Protein AF-A0A9X0CSI7-F1 (afdb_monomer_lite)

Structure (mmCIF, N/CA/C/O backbone):
data_AF-A0A9X0CSI7-F1
#
_entry.id   AF-A0A9X0CSI7-F1
#
loop_
_atom_site.group_PDB
_atom_site.id
_atom_site.type_symbol
_atom_site.label_atom_id
_atom_site.label_alt_id
_atom_site.label_comp_id
_atom_site.label_asym_id
_atom_site.label_entity_id
_atom_site.label_seq_id
_atom_site.pdbx_PDB_ins_code
_atom_site.Cartn_x
_atom_site.Cartn_y
_atom_site.Cartn_z
_atom_site.occupancy
_atom_site.B_iso_or_equiv
_atom_site.auth_seq_id
_atom_site.auth_comp_id
_atom_site.auth_asym_id
_atom_site.auth_atom_id
_atom_site.pdbx_PDB_model_num
ATOM 1 N N . MET A 1 1 ? -12.377 -7.768 20.417 1.00 73.25 1 MET A N 1
ATOM 2 C CA . MET A 1 1 ? -11.655 -8.415 19.306 1.00 73.25 1 MET A CA 1
ATOM 3 C C . MET A 1 1 ? -12.539 -9.419 18.596 1.00 73.25 1 MET A C 1
ATOM 5 O O . MET A 1 1 ? -12.622 -9.314 17.388 1.00 73.25 1 MET A O 1
ATOM 9 N N . GLU A 1 2 ? -13.296 -10.249 19.318 1.00 82.75 2 GLU A N 1
ATOM 10 C CA . GLU A 1 2 ? -14.274 -11.209 18.763 1.00 82.75 2 GLU A CA 1
ATOM 11 C C . GLU A 1 2 ? -15.119 -10.663 17.594 1.00 82.75 2 GLU A C 1
ATOM 13 O O . GLU A 1 2 ? -15.052 -11.203 16.499 1.00 82.75 2 GLU A O 1
ATOM 18 N N . TYR A 1 3 ? -15.785 -9.508 17.749 1.00 86.31 3 TYR A N 1
ATOM 19 C CA . TYR A 1 3 ? -16.535 -8.899 16.637 1.00 86.31 3 TYR A CA 1
ATOM 20 C C . TYR A 1 3 ? -15.682 -8.669 15.376 1.00 86.31 3 TYR A C 1
ATOM 22 O O . TYR A 1 3 ? -16.155 -8.872 14.264 1.00 86.31 3 TYR A O 1
ATOM 30 N N . MET A 1 4 ? -14.428 -8.231 15.519 1.00 85.44 4 MET A N 1
ATOM 31 C CA . MET A 1 4 ? -13.536 -8.060 14.368 1.00 85.44 4 MET A CA 1
ATOM 32 C C . MET A 1 4 ? -13.188 -9.411 13.747 1.00 85.44 4 MET A C 1
ATOM 34 O O . MET A 1 4 ? -13.291 -9.550 12.538 1.00 85.44 4 MET A O 1
ATOM 38 N N . GLU A 1 5 ? -12.812 -10.396 14.559 1.00 82.75 5 GLU A N 1
ATOM 39 C CA . GLU A 1 5 ? -12.438 -11.740 14.097 1.00 82.75 5 GLU A CA 1
ATOM 40 C C . GLU A 1 5 ? -13.581 -12.420 13.331 1.00 82.75 5 GLU A C 1
ATOM 42 O O . GLU A 1 5 ? -13.352 -13.028 12.289 1.00 82.75 5 GLU A O 1
ATOM 47 N N . GLU A 1 6 ? -14.819 -12.246 13.794 1.00 87.56 6 GLU A N 1
ATOM 48 C CA . GLU A 1 6 ? -16.014 -12.812 13.163 1.00 87.56 6 GLU A CA 1
ATOM 49 C C . GLU A 1 6 ? -16.415 -12.105 11.863 1.00 87.56 6 GLU A C 1
ATOM 51 O O . GLU A 1 6 ? -16.998 -12.727 10.975 1.00 87.56 6 GLU A O 1
ATOM 56 N N . ASN A 1 7 ? -16.137 -10.802 11.741 1.00 90.56 7 ASN A N 1
ATOM 57 C CA . ASN A 1 7 ? -16.713 -9.982 10.673 1.00 90.56 7 ASN A CA 1
ATOM 58 C C . ASN A 1 7 ? -15.697 -9.509 9.629 1.00 90.56 7 ASN A C 1
ATOM 60 O O . ASN A 1 7 ? -16.109 -9.208 8.510 1.00 90.56 7 ASN A O 1
ATOM 64 N N . ILE A 1 8 ? -14.395 -9.445 9.932 1.00 88.75 8 ILE A N 1
ATOM 65 C CA . ILE A 1 8 ? -13.402 -8.811 9.046 1.00 88.75 8 ILE A CA 1
ATOM 66 C C . ILE A 1 8 ? -13.306 -9.502 7.678 1.00 88.75 8 ILE A C 1
ATOM 68 O O . ILE A 1 8 ? -13.164 -8.828 6.668 1.00 88.75 8 ILE A O 1
ATOM 72 N N . ALA A 1 9 ? -13.504 -10.821 7.603 1.00 85.31 9 ALA A N 1
ATOM 73 C CA . ALA A 1 9 ? -13.482 -11.549 6.331 1.00 85.31 9 ALA A CA 1
ATOM 74 C C . ALA A 1 9 ? -14.636 -11.165 5.379 1.00 85.31 9 ALA A C 1
ATOM 76 O O . ALA A 1 9 ? -14.521 -11.338 4.171 1.00 85.31 9 ALA A O 1
ATOM 77 N N . HIS A 1 10 ? -15.750 -10.649 5.907 1.00 86.38 10 HIS A N 1
ATOM 78 C CA . HIS A 1 10 ? -16.932 -10.256 5.125 1.00 86.38 10 HIS A CA 1
ATOM 79 C C . HIS A 1 10 ? -17.169 -8.740 5.111 1.00 86.38 10 HIS A C 1
ATOM 81 O O . HIS A 1 10 ? -17.903 -8.220 4.275 1.00 86.38 10 HIS A O 1
ATOM 87 N N . SER A 1 11 ? -16.555 -8.023 6.048 1.00 92.44 11 SER A N 1
ATOM 88 C CA . SER A 1 11 ? -16.528 -6.570 6.167 1.00 92.44 11 SER A CA 1
ATOM 89 C C . SER A 1 11 ? -15.071 -6.150 6.346 1.00 92.44 11 SER A C 1
ATOM 91 O O . SER A 1 11 ? -14.653 -5.851 7.464 1.00 92.44 11 SER A O 1
ATOM 93 N N . PRO A 1 12 ? -14.278 -6.128 5.259 1.00 90.50 12 PRO A N 1
ATOM 94 C CA . PRO A 1 12 ? -12.820 -6.045 5.329 1.00 90.50 12 PRO A CA 1
ATOM 95 C C . PRO A 1 12 ? -12.296 -4.664 5.724 1.00 90.50 12 PRO A C 1
ATOM 97 O O . PRO A 1 12 ? -11.092 -4.456 5.796 1.00 90.50 12 PRO A O 1
ATOM 100 N N . ALA A 1 13 ? -13.187 -3.720 6.023 1.00 94.69 13 ALA A N 1
ATOM 101 C CA . ALA A 1 13 ? -12.876 -2.480 6.710 1.00 94.69 13 ALA A CA 1
ATOM 102 C C . ALA A 1 13 ? -13.993 -2.163 7.713 1.00 94.69 13 ALA A C 1
ATOM 104 O O . ALA A 1 13 ? -15.160 -2.035 7.341 1.00 94.69 13 ALA A O 1
ATOM 105 N N . ILE A 1 14 ? -13.631 -2.002 8.985 1.00 94.94 14 ILE A N 1
ATOM 106 C CA . ILE A 1 14 ? -14.550 -1.709 10.086 1.00 94.94 14 ILE A CA 1
ATOM 107 C C . ILE A 1 14 ? -14.086 -0.426 10.773 1.00 94.94 14 ILE A C 1
ATOM 109 O O . ILE A 1 14 ? -13.002 -0.367 11.353 1.00 94.94 14 ILE A O 1
ATOM 113 N N . LEU A 1 15 ? -14.923 0.611 10.709 1.00 95.69 15 LEU A N 1
ATOM 114 C CA . LEU A 1 15 ? -14.688 1.893 11.368 1.00 95.69 15 LEU A CA 1
ATOM 115 C C . LEU A 1 15 ? -15.473 1.964 12.682 1.00 95.69 15 LEU A C 1
ATOM 117 O O . LEU A 1 15 ? -16.696 2.109 12.680 1.00 95.69 15 LEU A O 1
ATOM 121 N N . PHE A 1 16 ? -14.761 1.942 13.802 1.00 94.62 16 PHE A N 1
ATOM 122 C CA . PHE A 1 16 ? -15.313 2.226 15.121 1.00 94.62 16 PHE A CA 1
ATOM 123 C C . PHE A 1 16 ? -15.236 3.729 15.379 1.00 94.62 16 PHE A C 1
ATOM 125 O O . PHE A 1 16 ? -14.164 4.323 15.273 1.00 94.62 16 PHE A O 1
ATOM 132 N N . ARG A 1 17 ? -16.367 4.352 15.724 1.00 95.50 17 ARG A N 1
ATOM 133 C CA . ARG A 1 17 ? -16.438 5.786 16.035 1.00 95.50 17 ARG A CA 1
ATOM 134 C C . ARG A 1 17 ? -16.822 6.028 17.484 1.00 95.50 17 ARG A C 1
ATOM 136 O O . ARG A 1 17 ? -17.640 5.303 18.044 1.00 95.50 17 ARG A O 1
ATOM 143 N N . GLY A 1 18 ? -16.301 7.119 18.042 1.00 92.44 18 GLY A N 1
ATOM 144 C CA . GLY A 1 18 ? -16.658 7.572 19.387 1.00 92.44 18 GLY A CA 1
ATOM 145 C C . GLY A 1 18 ? -16.023 6.747 20.504 1.00 92.44 18 GLY A C 1
ATOM 146 O O . GLY A 1 18 ? -16.548 6.735 21.617 1.00 92.44 18 GLY A O 1
ATOM 147 N N . LEU A 1 19 ? -14.905 6.068 20.227 1.00 92.69 19 LEU A N 1
ATOM 148 C CA . LEU A 1 19 ? -14.136 5.419 21.281 1.00 92.69 19 LEU A CA 1
ATOM 149 C C . LEU A 1 19 ? -13.531 6.488 22.202 1.00 92.69 19 LEU A C 1
ATOM 151 O O . LEU A 1 19 ? -13.119 7.553 21.732 1.00 92.69 19 LEU A O 1
ATOM 155 N N . PRO A 1 20 ? -13.399 6.215 23.509 1.00 93.00 20 PRO A N 1
ATOM 156 C CA . PRO A 1 20 ? -12.744 7.124 24.446 1.00 93.00 20 PRO A CA 1
ATOM 157 C C . PRO A 1 20 ? -11.207 7.129 24.304 1.00 93.00 20 PRO A C 1
ATOM 159 O O . PRO A 1 20 ? -10.518 7.460 25.261 1.00 93.00 20 PRO A O 1
ATOM 162 N N . ALA A 1 21 ? -10.662 6.775 23.135 1.00 90.94 21 ALA A N 1
ATOM 163 C CA . ALA A 1 21 ? -9.229 6.721 22.865 1.00 90.94 21 ALA A CA 1
ATOM 164 C C . ALA A 1 21 ? -8.756 8.025 22.215 1.00 90.94 21 ALA A C 1
ATOM 166 O O . ALA A 1 21 ? -9.031 8.276 21.046 1.00 90.94 21 ALA A O 1
ATOM 167 N N . LYS A 1 22 ? -8.068 8.879 22.974 1.00 90.00 22 LYS A N 1
ATOM 168 C CA . LYS A 1 22 ? -7.681 10.231 22.525 1.00 90.00 22 LYS A CA 1
ATOM 169 C C . LYS A 1 22 ? -6.178 10.431 22.428 1.00 90.00 22 LYS A C 1
ATOM 171 O O . LYS A 1 22 ? -5.723 11.436 21.881 1.00 90.00 22 LYS A O 1
ATOM 176 N N . THR A 1 23 ? -5.414 9.507 22.990 1.00 91.38 23 THR A N 1
ATOM 177 C CA . THR A 1 23 ? -3.965 9.593 23.110 1.00 91.38 23 THR A CA 1
ATOM 178 C C . THR A 1 23 ? -3.285 8.416 22.425 1.00 91.38 23 THR A C 1
ATOM 180 O O . THR A 1 23 ? -3.900 7.408 22.074 1.00 91.38 23 THR A O 1
ATOM 183 N N . ALA A 1 24 ? -1.974 8.550 22.239 1.00 89.00 24 ALA A N 1
ATOM 184 C CA . ALA A 1 24 ? -1.164 7.461 21.723 1.00 89.00 24 ALA A CA 1
ATOM 185 C C . ALA A 1 24 ? -1.112 6.268 22.691 1.00 89.00 24 ALA A C 1
ATOM 187 O O . ALA A 1 24 ? -1.090 5.128 22.245 1.00 89.00 24 ALA A O 1
ATOM 188 N N . GLU A 1 25 ? -1.159 6.536 23.997 1.00 91.06 25 GLU A N 1
ATOM 189 C CA . GLU A 1 25 ? -1.233 5.512 25.038 1.00 91.06 25 GLU A CA 1
ATOM 190 C C . GLU A 1 25 ? -2.546 4.724 24.958 1.00 91.06 25 GLU A C 1
ATOM 192 O O . GLU A 1 25 ? -2.514 3.496 24.979 1.00 91.06 25 GLU A O 1
ATOM 197 N N . ASP A 1 26 ? -3.681 5.401 24.742 1.00 92.69 26 ASP A N 1
ATOM 198 C CA . ASP A 1 26 ? -4.973 4.728 24.553 1.00 92.69 26 ASP A CA 1
ATOM 199 C C . ASP A 1 26 ? -4.946 3.786 23.342 1.00 92.69 26 ASP A C 1
ATOM 201 O O . ASP A 1 26 ? -5.421 2.651 23.410 1.00 92.69 26 ASP A O 1
ATOM 205 N N . PHE A 1 27 ? -4.359 4.235 22.226 1.00 90.75 27 PHE A N 1
ATOM 206 C CA . PHE A 1 27 ? -4.217 3.396 21.037 1.00 90.75 27 PHE A CA 1
ATOM 207 C C . PHE A 1 27 ? -3.278 2.210 21.284 1.00 90.75 27 PHE A C 1
ATOM 209 O O . PHE A 1 27 ? -3.591 1.092 20.881 1.00 90.75 27 PHE A O 1
ATOM 216 N N . THR A 1 28 ? -2.171 2.416 21.999 1.00 88.44 28 THR A N 1
ATOM 217 C CA . THR A 1 28 ? -1.279 1.331 22.424 1.00 88.44 28 THR A CA 1
ATOM 218 C C . THR A 1 28 ? -2.012 0.316 23.305 1.00 88.44 28 THR A C 1
ATOM 220 O O . THR A 1 28 ? -1.826 -0.882 23.117 1.00 88.44 28 THR A O 1
ATOM 223 N N . ILE A 1 29 ? -2.887 0.747 24.222 1.00 89.50 29 ILE A N 1
ATOM 224 C CA . ILE A 1 29 ? -3.709 -0.159 25.043 1.00 89.50 29 ILE A CA 1
ATOM 225 C C . ILE A 1 29 ? -4.643 -0.998 24.165 1.00 89.50 29 ILE A C 1
ATOM 227 O O . ILE A 1 29 ? -4.712 -2.214 24.342 1.00 89.50 29 ILE A O 1
ATOM 231 N N . ILE A 1 30 ? -5.316 -0.380 23.189 1.00 88.25 30 ILE A N 1
ATOM 232 C CA . ILE A 1 30 ? -6.160 -1.094 22.217 1.00 88.25 30 ILE A CA 1
ATOM 233 C C . ILE A 1 30 ? -5.323 -2.109 21.425 1.00 88.25 30 ILE A C 1
ATOM 235 O O . ILE A 1 30 ? -5.721 -3.265 21.292 1.00 88.25 30 ILE A O 1
ATOM 239 N N . ALA A 1 31 ? -4.140 -1.707 20.953 1.00 84.75 31 ALA A N 1
ATOM 240 C CA . ALA A 1 31 ? -3.223 -2.587 20.238 1.00 84.75 31 ALA A CA 1
ATOM 241 C C . ALA A 1 31 ? -2.765 -3.771 21.110 1.00 84.75 31 ALA A C 1
ATOM 243 O O . ALA A 1 31 ? -2.788 -4.905 20.641 1.00 8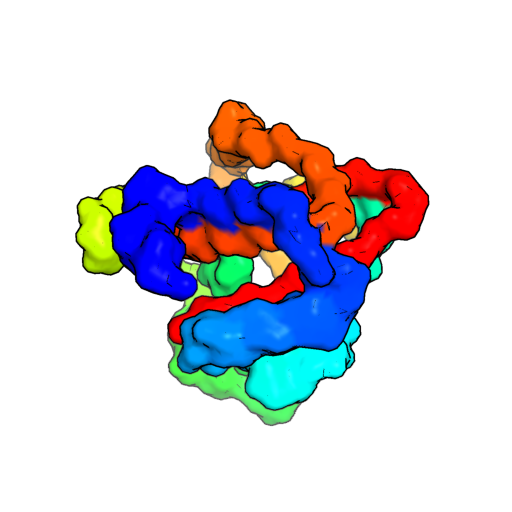4.75 31 ALA A O 1
ATOM 244 N N . LYS A 1 32 ? -2.439 -3.561 22.395 1.00 83.31 32 LYS A N 1
ATOM 245 C CA . LYS A 1 32 ? -2.119 -4.653 23.342 1.00 83.31 32 LYS A CA 1
ATOM 246 C C . LYS A 1 32 ? -3.311 -5.581 23.560 1.00 83.31 32 LYS A C 1
ATOM 248 O O . LYS A 1 32 ? -3.148 -6.798 23.572 1.00 83.31 32 LYS A O 1
ATOM 253 N N . ALA A 1 33 ? -4.510 -5.018 23.701 1.00 83.25 33 ALA A N 1
ATOM 254 C CA . ALA A 1 33 ? -5.742 -5.782 23.884 1.00 83.25 33 ALA A CA 1
ATOM 255 C C . ALA A 1 33 ? -6.112 -6.625 22.653 1.00 83.25 33 ALA A C 1
ATOM 257 O O . ALA A 1 33 ? -6.826 -7.615 22.798 1.00 83.25 33 ALA A O 1
ATOM 258 N N . SER A 1 34 ? -5.592 -6.280 21.468 1.00 74.75 34 SER A N 1
ATOM 259 C CA . SER A 1 34 ? -5.718 -7.107 20.264 1.00 74.75 34 SER A CA 1
ATOM 260 C C . SER A 1 34 ? -5.011 -8.461 20.367 1.00 74.75 34 SER A C 1
ATOM 262 O O . SER A 1 34 ? -5.224 -9.320 19.518 1.00 74.75 34 SER A O 1
ATOM 264 N N . GLN A 1 35 ? -4.150 -8.637 21.382 1.00 65.69 35 GLN A N 1
ATOM 265 C CA . GLN A 1 35 ? -3.283 -9.801 21.618 1.00 65.69 35 GLN A CA 1
ATOM 266 C C . GLN A 1 35 ? -2.382 -10.183 20.440 1.00 65.69 35 GLN A C 1
ATOM 268 O O . GLN A 1 35 ? -1.644 -11.165 20.513 1.00 65.69 35 GLN A O 1
ATOM 273 N N . THR A 1 36 ? -2.385 -9.388 19.377 1.00 62.69 36 THR A N 1
ATOM 274 C CA . THR A 1 36 ? -1.592 -9.654 18.197 1.00 62.69 36 THR A CA 1
ATOM 275 C C . THR A 1 36 ? -0.328 -8.831 18.265 1.00 62.69 36 THR A C 1
ATOM 277 O O . THR A 1 36 ? -0.347 -7.630 18.550 1.00 62.69 36 THR A O 1
ATOM 280 N N . LYS A 1 37 ? 0.805 -9.488 18.022 1.00 63.78 37 LYS A N 1
ATOM 281 C CA . LYS A 1 37 ? 2.084 -8.799 18.000 1.00 63.78 37 LYS A CA 1
ATOM 282 C C . LYS A 1 37 ? 2.130 -7.917 16.765 1.00 63.78 37 LYS A C 1
ATOM 284 O O . LYS A 1 37 ? 2.396 -8.366 15.658 1.00 63.78 37 LYS A O 1
ATOM 289 N N . CYS A 1 38 ? 1.903 -6.642 16.998 1.00 67.75 38 CYS A N 1
ATOM 290 C CA . CYS A 1 38 ? 2.107 -5.619 16.008 1.00 67.75 38 CYS A CA 1
ATOM 291 C C . CYS A 1 38 ? 3.599 -5.535 15.648 1.00 67.75 38 CYS A C 1
ATOM 293 O O . CYS A 1 38 ? 4.434 -5.224 16.505 1.00 67.75 38 CYS A O 1
ATOM 295 N N . SER A 1 39 ? 3.961 -5.803 14.395 1.00 63.62 39 SER A N 1
ATOM 296 C CA . SER A 1 39 ? 5.338 -5.624 13.928 1.00 63.62 39 SER A CA 1
ATOM 297 C C . SER A 1 39 ? 5.360 -4.839 12.631 1.00 63.62 39 SER A C 1
ATOM 299 O O . SER A 1 39 ? 5.117 -5.377 11.555 1.00 63.62 39 SER A O 1
ATOM 301 N N . TYR A 1 40 ? 5.698 -3.557 12.733 1.00 59.88 40 TYR A N 1
ATOM 302 C CA . TYR A 1 40 ? 6.035 -2.758 11.566 1.00 59.88 40 TYR A CA 1
ATOM 303 C C . TYR A 1 40 ? 7.490 -3.064 11.174 1.00 59.88 40 TYR A C 1
ATOM 305 O O . TYR A 1 40 ? 8.424 -2.587 11.822 1.00 59.88 40 TYR A O 1
ATOM 313 N N . PHE A 1 41 ? 7.703 -3.910 10.162 1.00 55.31 41 PHE A N 1
ATOM 314 C CA . PHE A 1 41 ? 9.042 -4.264 9.673 1.00 55.31 41 PHE A CA 1
ATOM 315 C C . PHE A 1 41 ? 9.212 -3.867 8.202 1.00 55.31 41 PHE A C 1
ATOM 317 O O . PHE A 1 41 ? 8.465 -4.328 7.348 1.00 55.31 41 PHE A O 1
ATOM 324 N N . GLY A 1 42 ? 10.212 -3.034 7.892 1.00 55.22 42 GLY A N 1
ATOM 325 C CA . GLY A 1 42 ? 10.450 -2.528 6.531 1.00 55.22 42 GLY A CA 1
ATOM 326 C C . GLY A 1 42 ? 9.562 -1.332 6.153 1.00 55.22 42 GLY A C 1
ATOM 327 O O . GLY A 1 42 ? 8.980 -0.695 7.022 1.00 55.22 42 GLY A O 1
ATOM 328 N N . GLY A 1 43 ? 9.482 -1.015 4.858 1.00 57.78 43 GLY A N 1
ATOM 329 C CA . GLY A 1 43 ? 8.709 0.110 4.313 1.00 57.78 43 GLY A CA 1
ATOM 330 C C . GLY A 1 43 ? 9.588 1.297 3.907 1.00 57.78 43 GLY A C 1
ATOM 331 O O . GLY A 1 43 ? 10.700 1.457 4.402 1.00 57.78 43 GLY A O 1
ATOM 332 N N . THR A 1 44 ? 9.108 2.109 2.964 1.00 60.38 44 THR A N 1
ATOM 333 C CA . THR A 1 44 ? 9.868 3.232 2.377 1.00 60.38 44 THR A CA 1
ATOM 334 C C . THR A 1 44 ? 9.540 4.594 2.996 1.00 60.38 44 THR A C 1
ATOM 336 O O . THR A 1 44 ? 10.335 5.518 2.871 1.00 60.38 44 THR A O 1
ATOM 339 N N . GLY A 1 45 ? 8.393 4.726 3.670 1.00 64.88 45 GLY A N 1
ATOM 340 C CA . GLY A 1 45 ? 7.967 5.978 4.312 1.00 64.88 45 GLY A CA 1
ATOM 341 C C . GLY A 1 45 ? 8.566 6.178 5.708 1.00 64.88 45 GLY A C 1
ATOM 342 O O . GLY A 1 45 ? 8.630 5.230 6.500 1.00 64.88 45 GLY A O 1
ATOM 343 N N . TYR A 1 46 ? 8.949 7.417 6.027 1.00 69.56 46 TYR A N 1
ATOM 344 C CA . TYR A 1 46 ? 9.408 7.800 7.364 1.00 69.56 46 TYR A CA 1
ATOM 345 C C . TYR A 1 46 ? 8.265 7.719 8.375 1.00 69.56 46 TYR A C 1
ATOM 347 O O . TYR A 1 46 ? 7.143 8.146 8.099 1.00 69.56 46 TYR A O 1
ATOM 355 N N . ARG A 1 47 ? 8.556 7.135 9.540 1.00 75.75 47 ARG A N 1
ATOM 356 C CA . ARG A 1 47 ? 7.597 6.950 10.632 1.00 75.75 47 ARG A CA 1
ATOM 357 C C . ARG A 1 47 ? 8.285 7.128 11.974 1.00 75.75 47 ARG A C 1
ATOM 359 O O . ARG A 1 47 ? 9.431 6.712 12.161 1.00 75.75 47 ARG A O 1
ATOM 366 N N . THR A 1 48 ? 7.544 7.662 12.932 1.00 83.88 48 THR A N 1
ATOM 367 C CA . THR A 1 48 ? 7.970 7.802 14.322 1.00 83.88 48 THR A CA 1
ATOM 368 C C . THR A 1 48 ? 7.411 6.649 15.149 1.00 83.88 48 THR A C 1
ATOM 370 O O . THR A 1 48 ? 6.196 6.509 15.290 1.00 83.88 48 THR A O 1
ATOM 373 N N . LEU A 1 49 ? 8.293 5.823 15.718 1.00 83.38 49 LEU A N 1
ATOM 374 C CA . LEU A 1 49 ? 7.898 4.739 16.617 1.00 83.38 49 LEU A CA 1
ATOM 375 C C . LEU A 1 49 ? 7.426 5.315 17.958 1.00 83.38 49 LEU A C 1
ATOM 377 O O . LEU A 1 49 ? 8.162 6.053 18.612 1.00 83.38 49 LEU A O 1
ATOM 381 N N . ILE A 1 50 ? 6.207 4.966 18.355 1.00 85.56 50 ILE A N 1
ATOM 382 C CA . ILE A 1 50 ? 5.567 5.429 19.590 1.00 85.56 50 ILE A CA 1
ATOM 383 C C . ILE A 1 50 ? 5.790 4.419 20.711 1.00 85.56 50 ILE A C 1
ATOM 385 O O . ILE A 1 50 ? 6.201 4.799 21.804 1.00 85.56 50 ILE A O 1
ATOM 389 N N . ASP A 1 51 ? 5.547 3.139 20.433 1.00 82.06 51 ASP A N 1
ATOM 390 C CA . ASP A 1 51 ? 5.720 2.056 21.397 1.00 82.06 51 ASP A CA 1
ATOM 391 C C . ASP A 1 51 ? 6.462 0.889 20.736 1.00 82.06 51 ASP A C 1
ATOM 393 O O . ASP A 1 51 ? 6.069 0.378 19.686 1.00 82.06 51 ASP A O 1
ATOM 397 N N . LYS A 1 52 ? 7.589 0.499 21.341 1.00 79.81 52 LYS A N 1
ATOM 398 C CA . LYS A 1 52 ? 8.466 -0.567 20.836 1.00 79.81 52 LYS A CA 1
ATOM 399 C C . LYS A 1 52 ? 7.906 -1.963 21.083 1.00 79.81 52 LYS A C 1
ATOM 401 O O . LYS A 1 52 ? 8.195 -2.862 20.301 1.00 79.81 52 LYS A O 1
ATOM 406 N N . GLU A 1 53 ? 7.180 -2.151 22.178 1.00 77.38 53 GLU A N 1
ATOM 407 C CA . GLU A 1 53 ? 6.636 -3.450 22.574 1.00 77.38 53 GLU A CA 1
ATOM 408 C C . GLU A 1 53 ? 5.503 -3.855 21.629 1.00 77.38 53 GLU A C 1
ATOM 410 O O . GLU A 1 53 ? 5.425 -5.004 21.197 1.00 77.38 53 GLU A O 1
ATOM 415 N N . THR A 1 54 ? 4.680 -2.880 21.247 1.00 74.62 54 THR A N 1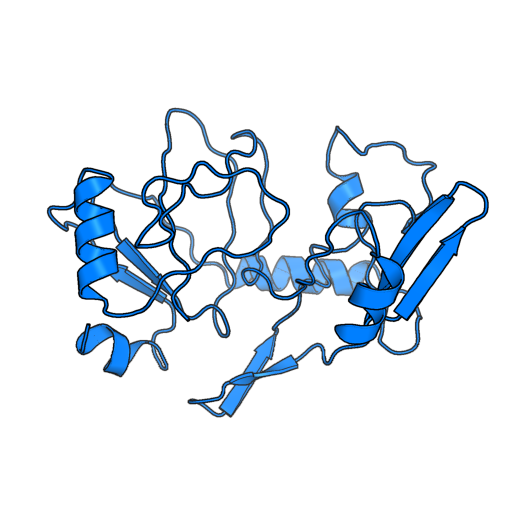
ATOM 416 C CA . THR A 1 54 ? 3.526 -3.054 20.367 1.00 74.62 54 THR A CA 1
ATOM 417 C C . THR A 1 54 ? 3.770 -2.578 18.949 1.00 74.62 54 THR A C 1
ATOM 419 O O . THR A 1 54 ? 2.804 -2.421 18.222 1.00 74.62 54 THR A O 1
ATOM 422 N N . GLY A 1 55 ? 4.985 -2.213 18.544 1.00 79.50 55 GLY A N 1
ATOM 423 C CA . GLY A 1 55 ? 5.262 -1.758 17.174 1.00 79.50 55 GLY A CA 1
ATOM 424 C C . GLY A 1 55 ? 4.367 -0.618 16.652 1.00 79.50 55 GLY A C 1
ATOM 425 O O . GLY A 1 55 ? 4.240 -0.463 15.437 1.00 79.50 55 GLY A O 1
ATOM 426 N N . VAL A 1 56 ? 3.725 0.153 17.538 1.00 85.12 56 VAL A N 1
ATOM 427 C CA . VAL A 1 56 ? 2.821 1.246 17.164 1.00 85.12 56 VAL A CA 1
ATOM 428 C C . VAL A 1 56 ? 3.672 2.413 16.698 1.00 85.12 56 VAL A C 1
ATOM 430 O O . VAL A 1 56 ? 4.572 2.862 17.412 1.00 85.12 56 VAL A O 1
ATOM 433 N N . ALA A 1 57 ? 3.366 2.933 15.517 1.00 85.81 57 ALA A N 1
ATOM 434 C CA . ALA A 1 57 ? 4.080 4.048 14.913 1.00 85.81 57 ALA A CA 1
ATOM 435 C C . ALA A 1 57 ? 3.105 5.079 14.335 1.00 85.81 57 ALA A C 1
ATOM 437 O O . ALA A 1 57 ? 1.905 4.823 14.210 1.00 85.81 57 ALA A O 1
ATOM 438 N N . THR A 1 58 ? 3.609 6.258 13.976 1.00 84.56 58 THR A N 1
ATOM 439 C CA . THR A 1 58 ? 2.848 7.174 13.121 1.00 84.56 58 THR A CA 1
ATOM 440 C C . THR A 1 58 ? 2.603 6.536 11.751 1.00 84.56 58 THR A C 1
ATOM 442 O O . THR A 1 58 ? 3.406 5.739 11.257 1.00 84.56 58 THR A O 1
ATOM 445 N N . ALA A 1 59 ? 1.477 6.880 11.119 1.00 78.75 59 ALA A N 1
ATOM 446 C CA . ALA A 1 59 ? 1.366 6.745 9.667 1.00 78.75 59 ALA A CA 1
ATOM 447 C C . ALA A 1 59 ? 2.448 7.610 8.987 1.00 78.75 59 ALA A C 1
ATOM 449 O O . ALA A 1 59 ? 3.024 8.470 9.647 1.00 78.75 59 ALA A O 1
ATOM 450 N N . THR A 1 60 ? 2.722 7.387 7.695 1.00 76.62 60 THR A N 1
ATOM 451 C CA . THR A 1 60 ? 3.813 8.093 6.993 1.00 76.62 60 THR A CA 1
ATOM 452 C C . THR A 1 60 ? 3.802 9.605 7.252 1.00 76.62 60 THR A C 1
ATOM 454 O O . THR A 1 60 ? 2.758 10.258 7.125 1.00 76.62 60 THR A O 1
ATOM 457 N N . ASP A 1 61 ? 4.975 10.138 7.600 1.00 72.44 61 ASP A N 1
ATOM 458 C CA . ASP A 1 61 ? 5.214 11.554 7.902 1.00 72.44 61 ASP A CA 1
ATOM 459 C C . ASP A 1 61 ? 5.470 12.379 6.614 1.00 72.44 61 ASP A C 1
ATOM 461 O O . ASP A 1 61 ? 6.038 13.470 6.660 1.00 72.44 61 ASP A O 1
ATOM 465 N N . ASP A 1 62 ? 5.060 11.859 5.448 1.00 79.31 62 ASP A N 1
ATOM 466 C CA . ASP A 1 62 ? 5.178 12.549 4.159 1.00 79.31 62 ASP A CA 1
ATOM 467 C C . ASP A 1 62 ? 4.429 13.894 4.166 1.00 79.31 62 ASP A C 1
ATOM 469 O O . ASP A 1 62 ? 3.326 13.960 4.735 1.00 79.31 62 ASP A O 1
ATOM 473 N N . PRO A 1 63 ? 4.953 14.924 3.467 1.00 82.12 63 PRO A N 1
ATOM 474 C CA . PRO A 1 63 ? 4.347 16.250 3.378 1.00 82.12 63 PRO A CA 1
ATOM 475 C C . PRO A 1 63 ? 2.833 16.215 3.123 1.00 82.12 63 PRO A C 1
ATOM 477 O O . PRO A 1 63 ? 2.364 15.373 2.350 1.00 82.12 63 PRO A O 1
ATOM 480 N N . PRO A 1 64 ? 2.041 17.081 3.777 1.00 84.38 64 PRO A N 1
ATOM 481 C CA . PRO A 1 64 ? 0.579 17.029 3.745 1.00 84.38 64 PRO A CA 1
ATOM 482 C C . PRO A 1 64 ? -0.024 17.237 2.348 1.00 84.38 64 PRO A C 1
ATOM 484 O O . PRO A 1 64 ? -1.115 16.740 2.071 1.00 84.38 64 PRO A O 1
ATOM 487 N N . GLU A 1 65 ? 0.688 17.922 1.455 1.00 82.62 65 GLU A N 1
ATOM 488 C CA . GLU A 1 65 ? 0.326 18.120 0.053 1.00 82.62 65 GLU A CA 1
ATOM 489 C C . GLU A 1 65 ? 0.470 16.849 -0.794 1.00 82.62 65 GLU A C 1
ATOM 491 O O . GLU A 1 65 ? -0.132 16.753 -1.864 1.00 82.62 65 GLU A O 1
ATOM 496 N N . TYR A 1 66 ? 1.247 15.864 -0.331 1.00 81.19 66 TYR A N 1
ATOM 497 C CA . TYR A 1 66 ? 1.461 14.640 -1.086 1.00 81.19 66 TYR A CA 1
ATOM 498 C C . TYR A 1 66 ? 0.257 13.721 -1.003 1.00 81.19 66 TYR A C 1
ATOM 500 O O . TYR A 1 66 ? -0.299 13.419 0.060 1.00 81.19 66 TYR A O 1
ATOM 508 N N . PHE A 1 67 ? -0.089 13.220 -2.171 1.00 84.38 67 PHE A N 1
ATOM 509 C CA . PHE A 1 67 ? -1.100 12.215 -2.358 1.00 84.38 67 PHE A CA 1
ATOM 510 C C . PHE A 1 67 ? -0.458 10.831 -2.379 1.00 84.38 67 PHE A C 1
ATOM 512 O O . PHE A 1 67 ? 0.607 10.642 -2.965 1.00 84.38 67 PHE A O 1
ATOM 519 N N . ILE A 1 68 ? -1.112 9.869 -1.737 1.00 84.81 68 ILE A N 1
ATOM 520 C CA . ILE A 1 68 ? -0.688 8.472 -1.715 1.00 84.81 68 ILE A CA 1
ATOM 521 C C . ILE A 1 68 ? -1.781 7.659 -2.395 1.00 84.81 68 ILE A C 1
ATOM 523 O O . ILE A 1 68 ? -2.904 7.606 -1.887 1.00 84.81 68 ILE A O 1
ATOM 527 N N . GLU A 1 69 ? -1.441 7.046 -3.529 1.00 87.06 69 GLU A N 1
ATOM 528 C CA . GLU A 1 69 ? -2.347 6.185 -4.301 1.00 87.06 69 GLU A CA 1
ATOM 529 C C . GLU A 1 69 ? -2.868 5.002 -3.472 1.00 87.06 69 GLU A C 1
ATOM 531 O O . GLU A 1 69 ? -2.183 4.564 -2.543 1.00 87.06 69 GLU A O 1
ATOM 536 N N . PRO A 1 70 ? -4.043 4.438 -3.811 1.00 88.44 70 PRO A N 1
ATOM 537 C CA . PRO A 1 70 ? -4.541 3.218 -3.196 1.00 88.44 70 PRO A CA 1
ATOM 538 C C . PRO A 1 70 ? -3.504 2.101 -3.293 1.00 88.44 70 PRO A C 1
ATOM 540 O O . PRO A 1 70 ? -3.008 1.803 -4.378 1.00 88.44 70 PRO A O 1
ATOM 543 N N . HIS A 1 71 ? -3.160 1.486 -2.169 1.00 87.38 71 HIS A N 1
ATOM 544 C CA . HIS A 1 71 ? -2.182 0.405 -2.106 1.00 87.38 71 HIS A CA 1
ATOM 545 C C . HIS A 1 71 ? -2.497 -0.554 -0.961 1.00 87.38 71 HIS A C 1
ATOM 547 O O . HIS A 1 71 ? -3.190 -0.192 -0.014 1.00 87.38 71 HIS A O 1
ATOM 553 N N . ASN A 1 72 ? -1.955 -1.769 -1.036 1.00 84.38 72 ASN A N 1
ATOM 554 C CA . ASN A 1 72 ? -1.891 -2.679 0.103 1.00 84.38 72 ASN A CA 1
ATOM 555 C C . ASN A 1 72 ? -0.547 -2.483 0.816 1.00 84.38 72 ASN A C 1
ATOM 557 O O . ASN A 1 72 ? 0.509 -2.416 0.172 1.00 84.38 72 ASN A O 1
ATOM 561 N N . GLU A 1 73 ? -0.581 -2.393 2.143 1.00 79.50 73 GLU A N 1
ATOM 562 C CA . GLU A 1 73 ? 0.597 -2.156 2.975 1.00 79.50 73 GLU A CA 1
ATOM 563 C C . GLU A 1 73 ? 1.602 -3.283 2.720 1.00 79.50 73 GLU A C 1
ATOM 565 O O . GLU A 1 73 ? 1.274 -4.467 2.814 1.00 79.50 73 GLU A O 1
ATOM 570 N N . GLN A 1 74 ? 2.830 -2.910 2.363 1.00 75.62 74 GLN A N 1
ATOM 571 C CA . GLN A 1 74 ? 3.958 -3.830 2.197 1.00 75.62 74 GLN A CA 1
ATOM 572 C C . GLN A 1 74 ? 3.807 -4.943 1.138 1.00 75.62 74 GLN A C 1
ATOM 574 O O . GLN A 1 74 ? 4.577 -5.904 1.159 1.00 75.62 74 GLN A O 1
ATOM 579 N N . SER A 1 75 ? 2.910 -4.812 0.152 1.00 67.69 75 SER A N 1
ATOM 580 C CA . SER A 1 75 ? 2.702 -5.838 -0.895 1.00 67.69 75 SER A CA 1
ATOM 581 C C . SER A 1 75 ? 3.951 -6.180 -1.732 1.00 67.69 75 SER A C 1
ATOM 583 O O . SER A 1 75 ? 3.979 -7.197 -2.428 1.00 67.69 75 SER A O 1
ATOM 585 N N . TYR A 1 76 ? 4.984 -5.338 -1.670 1.00 67.62 76 TYR A N 1
ATOM 586 C CA . TYR A 1 76 ? 6.225 -5.412 -2.443 1.00 67.62 76 TYR A CA 1
ATOM 587 C C . TYR A 1 76 ? 7.485 -5.701 -1.612 1.00 67.62 76 TYR A C 1
ATOM 589 O O . TYR A 1 76 ? 8.576 -5.741 -2.187 1.00 67.62 76 TYR A O 1
ATOM 597 N N . ILE A 1 77 ? 7.390 -5.812 -0.278 1.00 64.44 77 ILE A N 1
ATOM 598 C CA . ILE A 1 77 ? 8.583 -5.710 0.575 1.00 64.44 77 ILE A CA 1
ATOM 599 C C . ILE A 1 77 ? 9.551 -6.885 0.420 1.00 64.44 77 ILE A C 1
ATOM 601 O O . ILE A 1 77 ? 9.224 -8.035 0.706 1.00 64.44 77 ILE A O 1
ATOM 605 N N . ALA A 1 78 ? 10.803 -6.501 0.163 1.00 53.75 78 ALA A N 1
ATOM 606 C CA . ALA A 1 78 ? 12.003 -7.092 0.738 1.00 53.75 78 ALA A CA 1
ATOM 607 C C . ALA A 1 78 ? 12.807 -6.013 1.481 1.00 53.75 78 ALA A C 1
ATOM 609 O O . ALA A 1 78 ? 12.793 -4.843 1.100 1.00 53.75 78 ALA A O 1
ATOM 610 N N . ASN A 1 79 ? 13.501 -6.400 2.554 1.00 50.59 79 ASN A N 1
ATOM 611 C CA . ASN A 1 79 ? 14.349 -5.512 3.353 1.00 50.59 79 ASN A CA 1
ATOM 612 C C . ASN A 1 79 ? 15.815 -5.960 3.246 1.00 50.59 79 ASN A C 1
ATOM 614 O O . ASN A 1 79 ? 16.105 -7.138 3.462 1.00 50.59 79 ASN A O 1
ATOM 618 N N . PHE A 1 80 ? 16.731 -5.031 2.951 1.00 49.31 80 PHE A N 1
ATOM 619 C CA . PHE A 1 80 ? 18.141 -5.343 2.702 1.00 49.31 80 PHE A CA 1
ATOM 620 C C . PHE A 1 80 ? 19.105 -4.534 3.585 1.00 49.31 80 PHE A C 1
ATOM 622 O O . PHE A 1 80 ? 19.325 -3.348 3.337 1.00 49.31 80 PHE A O 1
ATOM 629 N N . PRO A 1 81 ? 19.762 -5.145 4.587 1.00 46.75 81 PRO A N 1
ATOM 630 C CA . PRO A 1 81 ? 20.944 -4.557 5.209 1.00 46.75 81 PRO A CA 1
ATOM 631 C C . PRO A 1 81 ? 22.111 -4.348 4.223 1.00 46.75 81 PRO A C 1
ATOM 633 O O . PRO A 1 81 ? 22.544 -5.263 3.515 1.00 46.75 81 PRO A O 1
ATOM 636 N N . SER A 1 82 ? 22.685 -3.141 4.267 1.00 56.12 82 SER A N 1
ATOM 637 C CA . SER A 1 82 ? 23.615 -2.532 3.295 1.00 56.12 82 SER A CA 1
ATOM 638 C C . SER A 1 82 ? 24.907 -3.287 2.958 1.00 56.12 82 SER A C 1
ATOM 640 O O . SER A 1 82 ? 25.597 -2.903 2.020 1.00 56.12 82 SER A O 1
ATOM 642 N N . LYS A 1 83 ? 25.268 -4.357 3.675 1.00 54.22 83 LYS A N 1
ATOM 643 C CA . LYS A 1 83 ? 26.543 -5.065 3.453 1.00 54.22 83 LYS A CA 1
ATOM 644 C C . LYS A 1 83 ? 26.442 -6.319 2.580 1.00 54.22 83 LYS A C 1
ATOM 646 O O . LYS A 1 83 ? 27.479 -6.883 2.253 1.00 54.22 83 LYS A O 1
ATOM 651 N N . ASN A 1 84 ? 25.242 -6.775 2.201 1.00 72.62 84 ASN A N 1
ATOM 652 C CA . ASN A 1 84 ? 25.102 -7.960 1.336 1.00 72.62 84 ASN A CA 1
ATOM 653 C C . ASN A 1 84 ? 23.775 -7.987 0.549 1.00 72.62 84 ASN A C 1
ATOM 655 O O . ASN A 1 84 ? 23.065 -8.995 0.536 1.00 72.62 84 ASN A O 1
ATOM 659 N N . VAL A 1 85 ? 23.423 -6.849 -0.058 1.00 78.62 85 VAL A N 1
ATOM 660 C CA . VAL A 1 85 ? 22.101 -6.600 -0.658 1.00 78.62 85 VAL A CA 1
ATOM 661 C C . VAL A 1 85 ? 21.740 -7.637 -1.727 1.00 78.62 85 VAL A C 1
ATOM 663 O O . VAL A 1 85 ? 20.647 -8.186 -1.686 1.00 78.62 85 VAL A O 1
ATOM 666 N N . GLU A 1 86 ? 22.664 -7.993 -2.622 1.00 84.25 86 GLU A N 1
ATOM 667 C CA . GLU A 1 86 ? 22.396 -8.977 -3.681 1.00 84.25 86 GLU A CA 1
ATOM 668 C C . GLU A 1 86 ? 22.129 -10.390 -3.137 1.00 84.25 86 GLU A C 1
ATOM 670 O O . GLU A 1 86 ? 21.173 -11.046 -3.550 1.00 84.25 86 GLU A O 1
ATOM 675 N N . SER A 1 87 ? 22.946 -10.874 -2.192 1.00 83.12 87 SER A N 1
ATOM 676 C CA . SER A 1 87 ? 22.737 -12.202 -1.598 1.00 83.12 87 SER A CA 1
ATOM 677 C C . SER A 1 87 ? 21.404 -12.274 -0.856 1.00 83.12 87 SER A C 1
ATOM 679 O O . SER A 1 87 ? 20.728 -13.300 -0.888 1.00 83.12 87 SER A O 1
ATOM 681 N N . GLN A 1 88 ? 21.013 -11.186 -0.196 1.00 80.75 88 GLN A N 1
ATOM 682 C CA . GLN A 1 88 ? 19.740 -11.108 0.510 1.00 80.75 88 GLN A CA 1
ATOM 683 C C . GLN A 1 88 ? 18.556 -11.010 -0.456 1.00 80.75 88 GLN A C 1
ATOM 685 O O . GLN A 1 88 ? 17.577 -11.722 -0.256 1.00 80.75 88 GLN A O 1
ATOM 690 N N . ALA A 1 89 ? 18.668 -10.220 -1.528 1.00 84.38 89 ALA A N 1
ATOM 691 C CA . ALA A 1 89 ? 17.681 -10.147 -2.609 1.00 84.38 89 ALA A CA 1
ATOM 692 C C . ALA A 1 89 ? 17.410 -11.528 -3.196 1.00 84.38 89 ALA A C 1
ATOM 694 O O . ALA A 1 89 ? 16.271 -11.993 -3.175 1.00 84.38 89 ALA A O 1
ATOM 695 N N . LYS A 1 90 ? 18.467 -12.255 -3.562 1.00 85.12 90 LYS A N 1
ATOM 696 C CA . LYS A 1 90 ? 18.348 -13.624 -4.075 1.00 85.12 90 LYS A CA 1
ATOM 697 C C . LYS A 1 90 ? 17.728 -14.590 -3.060 1.00 85.12 90 LYS A C 1
ATOM 699 O O . LYS A 1 90 ? 16.885 -15.397 -3.433 1.00 85.12 90 LYS A O 1
ATOM 704 N N . LYS A 1 91 ? 18.080 -14.496 -1.769 1.00 85.12 91 LYS A N 1
ATOM 705 C CA . LYS A 1 91 ? 17.457 -15.312 -0.701 1.00 85.12 91 LYS A CA 1
ATOM 706 C C . LYS A 1 91 ? 15.963 -15.042 -0.531 1.00 85.12 91 LYS A C 1
ATOM 708 O O . LYS A 1 91 ? 15.233 -15.951 -0.154 1.00 85.12 91 LYS A O 1
ATOM 713 N N . LEU A 1 92 ? 15.525 -13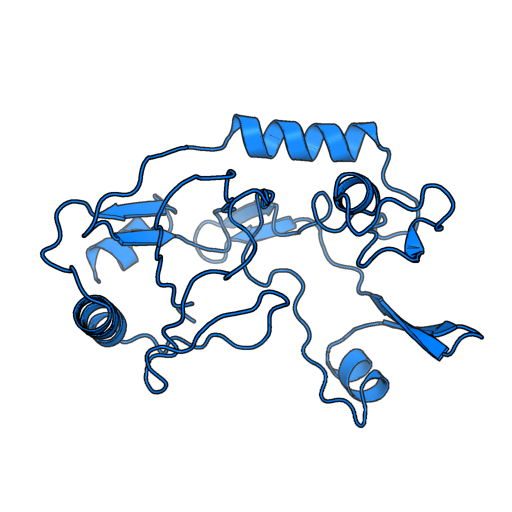.815 -0.795 1.00 81.50 92 LEU A N 1
ATOM 714 C CA . LEU A 1 92 ? 14.118 -13.413 -0.767 1.00 81.50 92 LEU A CA 1
ATOM 715 C C . LEU A 1 92 ? 13.405 -13.655 -2.112 1.00 81.50 92 LEU A C 1
ATOM 717 O O . LEU A 1 92 ? 12.242 -13.290 -2.260 1.00 81.50 92 LEU A O 1
ATOM 721 N N . GLY A 1 93 ? 14.076 -14.293 -3.079 1.00 86.81 93 GLY A N 1
ATOM 722 C CA . GLY A 1 93 ? 13.499 -14.667 -4.370 1.00 86.81 93 GLY A CA 1
ATOM 723 C C . GLY A 1 93 ? 13.447 -13.535 -5.395 1.00 86.81 93 GLY A C 1
ATOM 724 O O . GLY A 1 93 ? 12.615 -13.597 -6.297 1.00 86.81 93 GLY A O 1
ATOM 725 N N . TYR A 1 94 ? 14.291 -12.511 -5.246 1.00 90.00 94 TYR A N 1
ATOM 726 C CA . TYR A 1 94 ? 14.443 -11.437 -6.224 1.00 90.00 94 TYR A CA 1
ATOM 727 C C . TYR A 1 94 ? 15.564 -11.750 -7.208 1.00 90.00 94 TYR A C 1
ATOM 729 O O . TYR A 1 94 ? 16.640 -12.231 -6.834 1.00 90.00 94 TYR A O 1
ATOM 737 N N . ASP A 1 95 ? 15.328 -11.370 -8.452 1.00 91.69 95 ASP A N 1
ATOM 738 C CA . ASP A 1 95 ? 16.366 -11.190 -9.448 1.00 91.69 95 ASP A CA 1
ATOM 739 C C . ASP A 1 95 ? 17.106 -9.872 -9.207 1.00 91.69 95 ASP A C 1
ATOM 741 O O . ASP A 1 95 ? 16.582 -8.936 -8.593 1.00 91.69 95 ASP A O 1
ATOM 745 N N . VAL A 1 96 ? 18.358 -9.812 -9.663 1.00 91.75 96 VAL A N 1
ATOM 746 C CA . VAL A 1 96 ? 19.263 -8.697 -9.375 1.00 91.75 96 VAL A CA 1
ATOM 747 C C . VAL A 1 96 ? 20.091 -8.339 -10.601 1.00 91.75 96 VAL A C 1
ATOM 749 O O . VAL A 1 96 ? 20.658 -9.219 -11.251 1.00 91.75 96 VAL A O 1
ATOM 752 N N . ARG A 1 97 ? 20.227 -7.038 -10.870 1.00 91.50 97 ARG A N 1
ATOM 753 C CA . ARG A 1 97 ? 21.128 -6.492 -11.894 1.00 91.50 97 ARG A CA 1
ATOM 754 C C . ARG A 1 97 ? 21.812 -5.232 -11.375 1.00 91.50 97 ARG A C 1
ATOM 756 O O . ARG A 1 97 ? 21.148 -4.331 -10.875 1.00 91.50 97 ARG A O 1
ATOM 763 N N . TRP A 1 98 ? 23.122 -5.144 -11.566 1.00 90.50 98 TRP A N 1
ATOM 764 C CA . TRP A 1 98 ? 23.877 -3.901 -11.411 1.00 90.50 98 TRP A CA 1
ATOM 765 C C . TRP A 1 98 ? 24.075 -3.246 -12.775 1.00 90.50 98 TRP A C 1
ATOM 767 O O . TRP A 1 98 ? 24.311 -3.945 -13.763 1.00 90.50 98 TRP A O 1
ATOM 777 N N . ASP A 1 99 ? 23.997 -1.922 -12.838 1.00 88.75 99 ASP A N 1
ATOM 778 C CA . ASP A 1 99 ? 24.396 -1.174 -14.029 1.00 88.75 99 ASP A CA 1
ATOM 779 C C . ASP A 1 99 ? 25.823 -0.607 -13.914 1.00 88.75 99 ASP A C 1
ATOM 781 O O . ASP A 1 99 ? 26.469 -0.673 -12.867 1.00 88.75 99 ASP A O 1
ATOM 785 N N . ALA A 1 100 ? 26.321 -0.023 -15.007 1.00 89.56 100 ALA A N 1
ATOM 786 C CA . ALA A 1 100 ? 27.669 0.545 -15.074 1.00 89.56 100 ALA A CA 1
ATOM 787 C C . ALA A 1 100 ? 27.893 1.759 -14.149 1.00 89.56 100 ALA A C 1
ATOM 789 O O . ALA A 1 100 ? 29.039 2.113 -13.883 1.00 89.56 100 ALA A O 1
ATOM 790 N N . SER A 1 101 ? 26.824 2.397 -13.663 1.00 87.75 101 SER A N 1
ATOM 791 C CA . SER A 1 101 ? 26.898 3.507 -12.705 1.00 87.75 101 SER A CA 1
ATOM 792 C C . SER A 1 101 ? 26.960 3.036 -11.248 1.00 87.75 101 SER A C 1
ATOM 794 O O . SER A 1 101 ? 27.126 3.855 -10.347 1.00 87.75 101 SER A O 1
ATOM 796 N N . GLY A 1 102 ? 26.844 1.723 -11.009 1.00 85.69 102 GLY A N 1
ATOM 797 C CA . GLY A 1 102 ? 26.715 1.150 -9.671 1.00 85.69 102 GLY A CA 1
ATOM 798 C C . GLY A 1 102 ? 25.282 1.185 -9.131 1.00 85.69 102 GLY A C 1
ATOM 799 O O . GLY A 1 102 ? 25.081 0.959 -7.940 1.00 85.69 102 GLY A O 1
ATOM 800 N N . GLY A 1 103 ? 24.287 1.458 -9.980 1.00 86.19 103 GLY A N 1
ATOM 801 C CA . GLY A 1 103 ? 22.873 1.374 -9.635 1.00 86.19 103 GLY A CA 1
ATOM 802 C C . GLY A 1 103 ? 22.422 -0.079 -9.507 1.00 86.19 103 GLY A C 1
ATOM 803 O O . GLY A 1 103 ? 22.727 -0.907 -10.369 1.00 86.19 103 GLY A O 1
ATOM 804 N N . LEU A 1 104 ? 21.694 -0.387 -8.432 1.00 87.50 104 LEU A N 1
ATOM 805 C CA . LEU A 1 104 ? 21.146 -1.713 -8.164 1.00 87.50 104 LEU A CA 1
ATOM 806 C C . LEU A 1 104 ? 19.672 -1.791 -8.557 1.00 87.50 104 LEU A C 1
ATOM 808 O O . LEU A 1 104 ? 18.853 -1.012 -8.077 1.00 87.50 104 LEU A O 1
ATOM 812 N N . TYR A 1 105 ? 19.342 -2.805 -9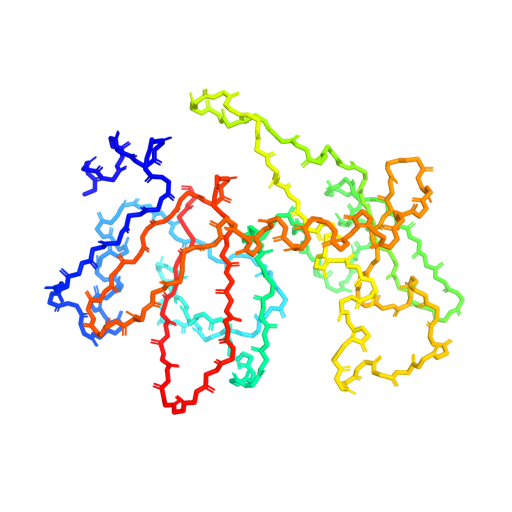.345 1.00 89.75 105 TYR A N 1
ATOM 813 C CA . TYR A 1 105 ? 17.988 -3.170 -9.732 1.00 89.75 105 TYR A CA 1
ATOM 814 C C . TYR A 1 105 ? 17.626 -4.496 -9.085 1.00 89.75 105 TYR A C 1
ATOM 816 O O . TYR A 1 105 ? 18.393 -5.457 -9.176 1.00 89.75 105 TYR A O 1
ATOM 824 N N . VAL A 1 106 ? 16.446 -4.549 -8.474 1.00 90.25 106 VAL A N 1
ATOM 825 C CA . VAL A 1 106 ? 15.864 -5.772 -7.921 1.00 90.25 106 VAL A CA 1
ATOM 826 C C . VAL A 1 106 ? 14.433 -5.910 -8.415 1.00 90.25 106 VAL A C 1
ATOM 828 O O . VAL A 1 106 ? 13.693 -4.928 -8.439 1.00 90.25 106 VAL A O 1
ATOM 831 N N . TRP A 1 107 ? 14.036 -7.113 -8.818 1.00 91.88 107 TRP A N 1
ATOM 832 C CA . TRP A 1 107 ? 12.666 -7.375 -9.259 1.00 91.88 107 TRP A CA 1
ATOM 833 C C . TRP A 1 107 ? 12.246 -8.807 -8.944 1.00 91.88 107 TRP A C 1
ATOM 835 O O . TRP A 1 107 ? 13.071 -9.660 -8.628 1.00 91.88 107 TRP A O 1
ATOM 845 N N . GLN A 1 108 ? 10.944 -9.061 -9.009 1.00 90.56 108 GLN A N 1
ATOM 846 C CA . GLN A 1 108 ? 10.371 -10.394 -8.883 1.00 90.56 108 GLN A CA 1
ATOM 847 C C . GLN A 1 108 ? 9.124 -10.473 -9.759 1.00 90.56 108 GLN A C 1
ATOM 849 O O . GLN A 1 108 ? 8.287 -9.570 -9.728 1.00 90.56 108 GLN A O 1
ATOM 854 N N . ASN A 1 109 ? 8.975 -11.567 -10.504 1.00 92.19 109 ASN A N 1
ATOM 855 C CA . ASN A 1 109 ? 7.718 -11.874 -11.175 1.00 92.19 109 ASN A CA 1
ATOM 856 C C . ASN A 1 109 ? 6.744 -12.493 -10.162 1.00 92.19 109 ASN A C 1
ATOM 858 O O . ASN A 1 109 ? 7.054 -13.503 -9.525 1.00 92.19 109 ASN A O 1
ATOM 862 N N . ARG A 1 110 ? 5.579 -11.869 -9.983 1.00 89.88 110 ARG A N 1
ATOM 863 C CA . ARG A 1 110 ? 4.540 -12.312 -9.046 1.00 89.88 110 ARG A CA 1
ATOM 864 C C . ARG A 1 110 ? 3.190 -12.321 -9.743 1.00 89.88 110 ARG A C 1
ATOM 866 O O . ARG A 1 110 ? 2.940 -11.536 -10.653 1.00 89.88 110 ARG A O 1
ATOM 873 N N . SER A 1 111 ? 2.292 -13.181 -9.269 1.00 92.31 111 SER A N 1
ATOM 874 C CA . SER A 1 111 ? 0.896 -13.127 -9.697 1.00 92.31 111 SER A CA 1
ATOM 875 C C . SER A 1 111 ? 0.294 -11.771 -9.330 1.00 92.31 111 SER A C 1
ATOM 877 O O . SER A 1 111 ? 0.402 -11.335 -8.184 1.00 92.31 111 SER A O 1
ATOM 879 N N . ALA A 1 112 ? -0.386 -11.131 -10.283 1.00 91.94 112 ALA A N 1
ATOM 880 C CA . ALA A 1 112 ? -1.134 -9.901 -10.026 1.00 91.94 112 ALA A CA 1
ATOM 881 C C . ALA A 1 112 ? -2.300 -10.126 -9.045 1.00 91.94 112 ALA A C 1
ATOM 883 O O . ALA A 1 112 ? -2.754 -9.193 -8.382 1.00 91.94 112 ALA A O 1
ATOM 884 N N . PHE A 1 113 ? -2.773 -11.37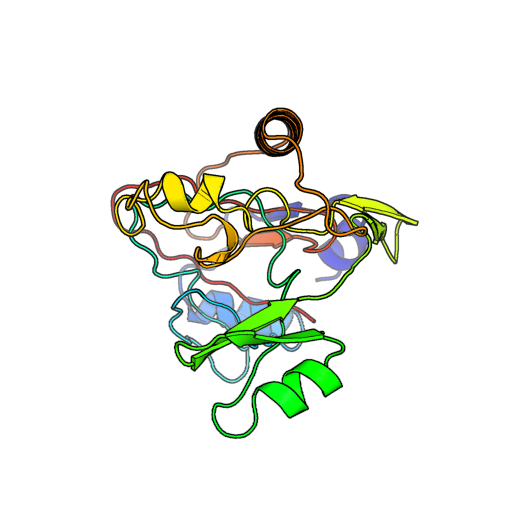1 -8.947 1.00 93.94 113 PHE A N 1
ATOM 885 C CA . PHE A 1 113 ? -3.886 -11.750 -8.095 1.00 93.94 113 PHE A CA 1
ATOM 886 C C . PHE A 1 113 ? -3.486 -12.815 -7.084 1.00 93.94 113 PHE A C 1
ATOM 888 O O . PHE A 1 113 ? -2.746 -13.746 -7.411 1.00 93.94 113 PHE A O 1
ATOM 895 N N . LEU A 1 114 ? -4.053 -12.726 -5.888 1.00 91.56 114 LEU A N 1
ATOM 896 C CA . LEU A 1 114 ? -4.019 -13.800 -4.900 1.00 91.56 114 LEU A CA 1
ATOM 897 C C . LEU A 1 114 ? -5.441 -14.327 -4.677 1.00 91.56 114 LEU A C 1
ATOM 899 O O . LEU A 1 114 ? -6.414 -13.708 -5.108 1.00 91.56 114 LEU A O 1
ATOM 903 N N . ALA A 1 115 ? -5.559 -15.479 -4.025 1.00 93.19 115 ALA A N 1
ATOM 904 C CA . ALA A 1 115 ? -6.822 -15.929 -3.455 1.00 93.19 115 ALA A CA 1
ATOM 905 C C . ALA A 1 115 ? -6.818 -15.582 -1.966 1.00 93.19 115 ALA A C 1
ATOM 907 O O . ALA A 1 115 ? -5.839 -15.861 -1.269 1.00 93.19 115 ALA A O 1
ATOM 908 N N . HIS A 1 116 ? -7.892 -14.969 -1.483 1.00 92.25 116 HIS A N 1
ATOM 909 C CA . HIS A 1 116 ? -8.049 -14.667 -0.073 1.00 92.25 116 HIS A CA 1
ATOM 910 C C . HIS A 1 116 ? -8.092 -15.979 0.734 1.00 92.25 116 HIS A C 1
ATOM 912 O O . HIS A 1 116 ? -8.895 -16.855 0.410 1.00 92.25 116 HIS A O 1
ATOM 918 N N . PRO A 1 117 ? -7.281 -16.149 1.793 1.00 88.56 117 PRO A N 1
ATOM 919 C CA . PRO A 1 117 ? -7.135 -17.440 2.472 1.00 88.56 117 PRO A CA 1
ATOM 920 C C . PRO A 1 117 ? -8.414 -17.913 3.181 1.00 88.56 117 PRO A C 1
ATOM 922 O O . PRO A 1 117 ? -8.615 -19.113 3.331 1.00 88.56 117 PRO A O 1
ATOM 925 N N . VAL A 1 118 ? -9.273 -16.978 3.604 1.00 88.94 118 VAL A N 1
ATOM 926 C CA . VAL A 1 118 ? -10.563 -17.276 4.255 1.00 88.94 118 VAL A CA 1
ATOM 927 C C . VAL A 1 118 ? -11.715 -17.385 3.248 1.00 88.94 118 VAL A C 1
ATOM 929 O O . VAL A 1 118 ? -12.354 -18.427 3.162 1.00 88.94 118 VAL A O 1
ATOM 932 N N . THR A 1 119 ? -11.993 -16.328 2.475 1.00 90.19 119 THR A N 1
ATOM 933 C CA . THR A 1 119 ? -13.148 -16.284 1.560 1.00 90.19 119 THR A CA 1
ATOM 934 C C . THR A 1 119 ? -12.924 -16.988 0.219 1.00 90.19 119 THR A C 1
ATOM 936 O O . THR A 1 119 ? -13.889 -17.294 -0.476 1.00 90.19 119 THR A O 1
ATOM 939 N N . GLY A 1 120 ? -11.672 -17.236 -0.178 1.00 91.56 120 GLY A N 1
ATOM 940 C CA . GLY A 1 120 ? -11.320 -17.765 -1.499 1.00 91.56 120 GLY A CA 1
ATOM 941 C C . GLY A 1 120 ? -11.450 -16.753 -2.643 1.00 91.56 120 GLY A C 1
ATOM 942 O O . GLY A 1 120 ? -11.179 -17.099 -3.794 1.00 91.56 120 GLY A O 1
ATOM 943 N N . GLU A 1 121 ? -11.848 -15.511 -2.360 1.00 93.19 121 GLU A N 1
ATOM 944 C CA . GLU A 1 121 ? -12.043 -14.484 -3.381 1.00 93.19 121 GLU A CA 1
ATOM 945 C C . GLU A 1 121 ? -10.731 -14.094 -4.064 1.00 93.19 121 GLU A C 1
ATOM 947 O O . GLU A 1 121 ? -9.660 -14.063 -3.457 1.00 93.19 121 GLU A O 1
ATOM 952 N N . LYS A 1 122 ? -10.816 -13.767 -5.355 1.00 94.94 122 LYS A N 1
ATOM 953 C CA . LYS A 1 122 ? -9.672 -13.306 -6.138 1.00 94.94 122 LYS A CA 1
ATOM 954 C C . LYS A 1 122 ? -9.394 -11.835 -5.824 1.00 94.94 122 LYS A C 1
ATOM 956 O O . LYS A 1 122 ? -10.170 -10.968 -6.214 1.00 94.94 122 LYS A O 1
ATOM 961 N N . ILE A 1 123 ? -8.266 -11.559 -5.179 1.00 93.69 123 ILE A N 1
ATOM 962 C CA . ILE A 1 123 ? -7.868 -10.221 -4.727 1.00 93.69 123 ILE A CA 1
ATOM 963 C C . ILE A 1 123 ? -6.800 -9.614 -5.639 1.00 93.69 123 ILE A C 1
ATOM 965 O O . ILE A 1 123 ? -5.840 -10.285 -6.025 1.00 93.69 123 ILE A O 1
ATOM 969 N N . TRP A 1 124 ? -6.960 -8.332 -5.981 1.00 94.19 124 TRP A N 1
ATOM 970 C CA . TRP A 1 124 ? -5.925 -7.529 -6.640 1.00 94.19 124 TRP A CA 1
ATOM 971 C C . TRP A 1 124 ? -4.900 -7.083 -5.593 1.00 94.19 124 TRP A C 1
ATOM 973 O O . TRP A 1 124 ? -5.048 -6.036 -4.971 1.00 94.19 124 TRP A O 1
ATOM 983 N N . PHE A 1 125 ? -3.879 -7.911 -5.367 1.00 92.25 125 PHE A N 1
ATOM 984 C CA . PHE A 1 125 ? -2.870 -7.687 -4.329 1.00 92.25 125 PHE A CA 1
ATOM 985 C C . PHE A 1 125 ? -1.513 -7.369 -4.957 1.00 92.25 125 PHE A C 1
ATOM 987 O O . PHE A 1 125 ? -0.587 -8.181 -4.976 1.00 92.25 125 PHE A O 1
ATOM 994 N N . ASN A 1 126 ? -1.413 -6.177 -5.536 1.00 91.94 126 ASN A N 1
ATOM 995 C CA . ASN A 1 126 ? -0.179 -5.651 -6.103 1.00 91.94 126 ASN A CA 1
ATOM 996 C C . ASN A 1 126 ? -0.222 -4.116 -6.150 1.00 91.94 126 ASN A C 1
ATOM 998 O O . ASN A 1 126 ? -1.208 -3.485 -5.768 1.00 91.94 126 ASN A O 1
ATOM 1002 N N . GLN A 1 127 ? 0.877 -3.525 -6.609 1.00 91.31 127 GLN A N 1
ATOM 1003 C CA . GLN A 1 127 ? 1.039 -2.079 -6.734 1.00 91.31 127 GLN A CA 1
ATOM 1004 C C . GLN A 1 127 ? 1.442 -1.664 -8.149 1.00 91.31 127 GLN A C 1
ATOM 1006 O O . GLN A 1 127 ? 2.132 -0.670 -8.318 1.00 91.31 127 GLN A O 1
ATOM 1011 N N . ALA A 1 128 ? 1.018 -2.397 -9.183 1.00 94.00 128 ALA A N 1
ATOM 1012 C CA . ALA A 1 128 ? 1.430 -2.120 -10.562 1.00 94.00 128 ALA A CA 1
ATOM 1013 C C . ALA A 1 128 ? 1.141 -0.672 -10.998 1.00 94.00 128 ALA A C 1
ATOM 1015 O O . ALA A 1 128 ? 1.903 -0.092 -11.762 1.00 94.00 128 ALA A O 1
ATOM 1016 N N . HIS A 1 129 ? 0.072 -0.055 -10.484 1.00 94.00 129 HIS A N 1
ATOM 1017 C CA . HIS A 1 129 ? -0.301 1.321 -10.813 1.00 94.00 129 HIS A CA 1
ATOM 1018 C C . HIS A 1 129 ? 0.475 2.397 -10.039 1.00 94.00 129 HIS A C 1
ATOM 1020 O O . HIS A 1 129 ? 0.657 3.492 -10.581 1.00 94.00 129 HIS A O 1
ATOM 1026 N N . SER A 1 130 ? 0.915 2.128 -8.804 1.00 91.12 130 SER A N 1
ATOM 1027 C CA . SER A 1 130 ? 1.699 3.062 -7.973 1.00 91.12 130 SER A CA 1
ATOM 1028 C C . SER A 1 130 ? 3.212 2.849 -8.117 1.00 91.12 130 SER A C 1
ATOM 1030 O O . SER A 1 130 ? 3.978 3.802 -8.035 1.00 91.12 130 SER A O 1
ATOM 1032 N N . HIS A 1 131 ? 3.655 1.629 -8.424 1.00 92.81 131 HIS A N 1
ATOM 1033 C CA . HIS A 1 131 ? 5.035 1.266 -8.765 1.00 92.81 131 HIS A CA 1
ATOM 1034 C C . HIS A 1 131 ? 5.298 1.411 -10.268 1.00 92.81 131 HIS A C 1
ATOM 1036 O O . HIS A 1 131 ? 5.932 0.555 -10.889 1.00 92.81 131 HIS A O 1
ATOM 1042 N N . GLN A 1 132 ? 4.795 2.495 -10.857 1.00 94.50 132 GLN A N 1
ATOM 1043 C CA . GLN A 1 132 ? 4.998 2.807 -12.264 1.00 94.50 132 GLN A CA 1
ATOM 1044 C C . GLN A 1 132 ? 5.671 4.157 -12.424 1.00 94.50 132 GLN A C 1
ATOM 1046 O O . GLN A 1 132 ? 5.294 5.113 -11.751 1.00 94.50 132 GLN A O 1
ATOM 1051 N N . ALA A 1 133 ? 6.615 4.279 -13.361 1.00 93.25 133 ALA A N 1
ATOM 1052 C CA . ALA A 1 133 ? 7.330 5.541 -13.587 1.00 93.25 133 ALA A CA 1
ATOM 1053 C C . ALA A 1 133 ? 6.377 6.726 -13.817 1.00 93.25 133 ALA A C 1
ATOM 1055 O O . ALA A 1 133 ? 6.621 7.829 -13.332 1.00 93.25 133 ALA A O 1
ATOM 1056 N N . SER A 1 134 ? 5.246 6.488 -14.493 1.00 92.19 134 SER A N 1
ATOM 1057 C CA . SER A 1 134 ? 4.207 7.501 -14.715 1.00 92.19 134 SER A CA 1
ATOM 1058 C C . SER A 1 134 ? 3.609 8.074 -13.427 1.00 92.19 134 SER A C 1
ATOM 1060 O O . SER A 1 134 ? 3.140 9.204 -13.456 1.00 92.19 134 SER A O 1
ATOM 1062 N N . TYR A 1 135 ? 3.642 7.341 -12.309 1.00 90.38 135 TYR A N 1
ATOM 1063 C CA . TYR A 1 135 ? 3.251 7.854 -10.996 1.00 90.38 135 TYR A CA 1
ATOM 1064 C C . TYR A 1 135 ? 4.276 8.870 -10.483 1.00 90.38 135 TYR A C 1
ATOM 1066 O O . TYR A 1 135 ? 3.931 10.019 -10.215 1.00 90.38 135 TYR A O 1
ATOM 1074 N N . TYR A 1 136 ? 5.554 8.492 -10.434 1.00 87.81 136 TYR A N 1
ATOM 1075 C CA . TYR A 1 136 ? 6.628 9.357 -9.936 1.00 87.81 136 TYR A CA 1
ATOM 1076 C C . TYR A 1 136 ? 6.837 10.604 -10.797 1.00 87.81 136 TYR A C 1
ATOM 1078 O O . TYR A 1 136 ? 7.140 11.666 -10.266 1.00 87.81 136 TYR A O 1
ATOM 1086 N N . LYS A 1 137 ? 6.604 10.518 -12.111 1.00 88.69 137 LYS A N 1
ATOM 1087 C CA . LYS A 1 137 ? 6.639 11.669 -13.032 1.00 88.69 137 LYS A CA 1
ATOM 1088 C C . LYS A 1 137 ? 5.668 12.792 -12.652 1.00 88.69 137 LYS A C 1
ATOM 1090 O O . LYS A 1 137 ? 5.871 13.926 -13.074 1.00 88.69 137 LYS A O 1
ATOM 1095 N N . THR A 1 138 ? 4.628 12.499 -11.867 1.00 84.00 138 THR A N 1
ATOM 1096 C CA . THR A 1 138 ? 3.698 13.523 -11.361 1.00 84.00 138 THR A CA 1
ATOM 1097 C C . THR A 1 138 ? 4.250 14.295 -10.161 1.00 84.00 138 THR A C 1
ATOM 1099 O O . THR A 1 138 ? 3.725 15.354 -9.820 1.00 84.00 138 THR A O 1
ATOM 1102 N N . TRP A 1 139 ? 5.309 13.794 -9.518 1.00 80.81 139 TRP A N 1
ATOM 1103 C CA . TRP A 1 139 ? 5.911 14.420 -8.348 1.00 80.81 139 TRP A CA 1
ATOM 1104 C C . TRP A 1 139 ? 6.947 15.449 -8.787 1.00 80.81 139 TRP A C 1
ATOM 1106 O O . TRP A 1 139 ? 7.857 15.149 -9.560 1.00 80.81 139 TRP A O 1
ATOM 1116 N N . SER A 1 140 ? 6.865 16.656 -8.229 1.00 78.06 140 SER A N 1
ATOM 1117 C CA . SER A 1 140 ? 7.794 17.751 -8.537 1.00 78.06 140 SER A CA 1
ATOM 1118 C C . SER A 1 140 ? 9.262 17.383 -8.283 1.00 78.06 140 SER A C 1
ATOM 1120 O O . SER A 1 140 ? 10.143 17.842 -9.004 1.00 78.06 140 SER A O 1
ATOM 1122 N N . THR A 1 141 ? 9.532 16.511 -7.307 1.00 77.06 141 THR A N 1
ATOM 1123 C CA . THR A 1 141 ? 10.878 16.020 -6.964 1.00 77.06 141 THR A CA 1
ATOM 1124 C C . THR A 1 141 ? 11.499 15.121 -8.038 1.00 77.06 141 THR A C 1
ATOM 1126 O O . THR A 1 141 ? 12.720 15.049 -8.135 1.00 77.06 141 THR A O 1
ATOM 1129 N N . PHE A 1 142 ? 10.683 14.444 -8.851 1.00 74.25 142 PHE A N 1
ATOM 1130 C CA . PHE A 1 142 ? 11.125 13.471 -9.860 1.00 74.25 142 PHE A CA 1
ATOM 1131 C C . PHE A 1 142 ? 10.854 13.946 -11.298 1.00 74.25 142 PHE A C 1
ATOM 1133 O O . PHE A 1 142 ? 10.890 13.158 -12.244 1.00 74.25 142 PHE A O 1
ATOM 1140 N N . ALA A 1 143 ? 10.602 15.243 -11.480 1.00 64.25 143 ALA A N 1
ATOM 1141 C CA . ALA A 1 143 ? 10.200 15.845 -12.747 1.00 64.25 143 ALA A CA 1
ATOM 1142 C C . ALA A 1 143 ? 11.366 16.060 -13.740 1.00 64.25 143 ALA A C 1
ATOM 1144 O O . ALA A 1 143 ? 11.447 17.111 -14.375 1.00 64.25 143 ALA A O 1
ATOM 1145 N N . ASP A 1 144 ? 12.272 15.086 -13.895 1.00 80.50 144 ASP A N 1
ATOM 1146 C CA . ASP A 1 144 ? 13.184 15.052 -15.047 1.00 80.50 144 ASP A CA 1
ATOM 1147 C C . ASP A 1 144 ? 12.532 14.252 -16.187 1.00 80.50 144 ASP A C 1
ATOM 1149 O O . ASP A 1 144 ? 12.505 13.022 -16.132 1.00 80.50 144 ASP A O 1
ATOM 1153 N N . PRO A 1 145 ? 12.010 14.908 -17.241 1.00 70.56 145 PRO A N 1
ATOM 1154 C CA . PRO A 1 145 ? 11.315 14.224 -18.328 1.00 70.56 145 PRO A CA 1
ATOM 1155 C C . PRO A 1 145 ? 12.242 13.377 -19.212 1.00 70.56 145 PRO A C 1
ATOM 1157 O O . PRO A 1 145 ? 11.751 12.657 -20.079 1.00 70.56 145 PRO A O 1
ATOM 1160 N N . LYS A 1 146 ? 13.568 13.486 -19.052 1.00 83.19 146 LYS A N 1
ATOM 1161 C CA . LYS A 1 146 ? 14.550 12.732 -19.847 1.00 83.19 146 LYS A CA 1
ATOM 1162 C C . LYS A 1 146 ? 15.001 11.448 -19.164 1.00 83.19 146 LYS A C 1
ATOM 1164 O O . LYS A 1 146 ? 15.725 10.668 -19.782 1.00 83.19 146 LYS A O 1
ATOM 1169 N N . LEU A 1 147 ? 14.618 11.247 -17.906 1.00 87.44 147 LEU A N 1
ATOM 1170 C CA . LEU A 1 147 ? 14.983 10.061 -17.156 1.00 87.44 147 LEU A CA 1
ATOM 1171 C C . LEU A 1 147 ? 14.258 8.838 -17.755 1.00 87.44 147 LEU A C 1
ATOM 1173 O O . LEU A 1 147 ? 13.032 8.874 -17.882 1.00 87.44 147 LEU A O 1
ATOM 1177 N N . PRO A 1 148 ? 14.978 7.765 -18.139 1.00 90.44 148 PRO A N 1
ATOM 1178 C CA . PRO A 1 148 ? 14.349 6.522 -18.564 1.00 90.44 148 PRO A CA 1
ATOM 1179 C C . PRO A 1 148 ? 13.406 5.964 -17.497 1.00 90.44 148 PRO A C 1
ATOM 1181 O O . PRO A 1 148 ? 13.629 6.126 -16.299 1.00 90.44 148 PRO A O 1
ATOM 1184 N N . ASP A 1 149 ? 12.361 5.274 -17.930 1.00 92.44 149 ASP A N 1
ATOM 1185 C CA . ASP A 1 149 ? 11.304 4.785 -17.048 1.00 92.44 149 ASP A CA 1
ATOM 1186 C C . ASP A 1 149 ? 11.818 3.820 -15.966 1.00 92.44 149 ASP A C 1
ATOM 1188 O O . ASP A 1 149 ? 11.413 3.921 -14.808 1.00 92.44 149 ASP A O 1
ATOM 1192 N N . ASP A 1 150 ? 12.793 2.971 -16.292 1.00 89.56 150 ASP A N 1
ATOM 1193 C CA . ASP A 1 150 ? 13.437 2.051 -15.348 1.00 89.56 150 ASP A CA 1
ATOM 1194 C C . ASP A 1 150 ? 14.382 2.743 -14.347 1.00 89.56 150 ASP A C 1
ATOM 1196 O O . ASP A 1 150 ? 14.904 2.100 -13.441 1.00 89.56 150 ASP A O 1
ATOM 1200 N N . LYS A 1 151 ? 14.619 4.051 -14.486 1.00 88.81 151 LYS A N 1
ATOM 1201 C CA . LYS A 1 151 ? 15.468 4.843 -13.583 1.00 88.81 151 LYS A CA 1
ATOM 1202 C C . LYS A 1 151 ? 14.674 5.581 -12.503 1.00 88.81 151 LYS A C 1
ATOM 1204 O O . LYS A 1 151 ? 15.278 6.191 -11.621 1.00 88.81 151 LYS A O 1
ATOM 1209 N N . TYR A 1 152 ? 13.345 5.527 -12.551 1.00 90.00 152 TYR A N 1
ATOM 1210 C CA . TYR A 1 152 ? 12.492 5.973 -11.450 1.00 90.00 152 TYR A CA 1
ATOM 1211 C C . TYR A 1 152 ? 12.548 4.981 -10.277 1.00 90.00 152 TYR A C 1
ATOM 1213 O O . TYR A 1 152 ? 13.000 3.851 -10.457 1.00 90.00 152 TYR A O 1
ATOM 1221 N N . PRO A 1 153 ? 12.074 5.361 -9.072 1.00 88.25 153 PRO A N 1
ATOM 1222 C CA . PRO A 1 153 ? 12.107 4.473 -7.907 1.00 88.25 153 PRO A CA 1
ATOM 1223 C C . PRO A 1 153 ? 11.472 3.092 -8.135 1.00 88.25 153 PRO A C 1
ATOM 1225 O O . PRO A 1 153 ? 11.906 2.120 -7.520 1.00 88.25 153 PRO A O 1
ATOM 1228 N N . ALA A 1 154 ? 10.470 3.000 -9.017 1.00 91.44 154 ALA A N 1
ATOM 1229 C CA . ALA A 1 154 ? 9.944 1.737 -9.519 1.00 91.44 154 ALA A CA 1
ATOM 1230 C C . ALA A 1 154 ? 9.331 1.887 -10.924 1.00 91.44 154 ALA A C 1
ATOM 1232 O O . ALA A 1 154 ? 8.797 2.944 -11.277 1.00 91.44 154 ALA A O 1
ATOM 1233 N N . HIS A 1 155 ? 9.367 0.795 -11.690 1.00 95.12 155 HIS A N 1
ATOM 1234 C CA . HIS A 1 155 ? 8.635 0.618 -12.942 1.00 95.12 155 HIS A CA 1
ATOM 1235 C C . HIS A 1 155 ? 8.201 -0.846 -13.075 1.00 95.12 155 HIS A C 1
ATOM 1237 O O . HIS A 1 155 ? 9.034 -1.747 -12.961 1.00 95.12 155 HIS A O 1
ATOM 1243 N N . THR A 1 156 ? 6.906 -1.080 -13.268 1.00 95.81 156 THR A N 1
ATOM 1244 C CA . THR A 1 156 ? 6.295 -2.409 -13.320 1.00 95.81 156 THR A CA 1
ATOM 1245 C C . THR A 1 156 ? 6.028 -2.813 -14.765 1.00 95.81 156 THR A C 1
ATOM 1247 O O . THR A 1 156 ? 5.467 -2.050 -15.545 1.00 95.81 156 THR A O 1
ATOM 1250 N N . TYR A 1 157 ? 6.381 -4.053 -15.084 1.00 96.31 157 TYR A N 1
ATOM 1251 C CA . TYR A 1 157 ? 6.176 -4.686 -16.384 1.00 96.31 157 TYR A CA 1
ATOM 1252 C C . TYR A 1 157 ? 5.168 -5.834 -16.250 1.00 96.31 157 TYR A C 1
ATOM 1254 O O . TYR A 1 157 ? 4.897 -6.309 -15.139 1.00 96.31 157 TYR A O 1
ATOM 1262 N N . TYR A 1 158 ? 4.651 -6.333 -17.372 1.00 97.12 158 TYR A N 1
ATOM 1263 C CA . TYR A 1 158 ? 4.017 -7.648 -17.396 1.00 97.12 158 TYR A CA 1
ATOM 1264 C C . TYR A 1 158 ? 5.025 -8.744 -17.017 1.00 97.12 158 TYR A C 1
ATOM 1266 O O . TYR A 1 158 ? 6.242 -8.557 -17.051 1.00 97.12 158 TYR A O 1
ATOM 1274 N N . GLY A 1 159 ? 4.520 -9.926 -16.655 1.00 94.19 159 GLY A N 1
ATOM 1275 C CA . GLY A 1 159 ? 5.362 -11.045 -16.215 1.00 94.19 159 GLY A CA 1
ATOM 1276 C C . GLY A 1 159 ? 6.325 -11.584 -17.284 1.00 94.19 159 GLY A C 1
ATOM 1277 O O . GLY A 1 159 ? 7.255 -12.312 -16.948 1.00 94.19 159 GLY A O 1
ATOM 1278 N N . ASP A 1 160 ? 6.119 -11.238 -18.554 1.00 95.06 160 ASP A N 1
ATOM 1279 C CA . ASP A 1 160 ? 7.027 -11.547 -19.664 1.00 95.06 160 ASP A CA 1
ATOM 1280 C C . ASP A 1 160 ? 8.081 -10.450 -19.917 1.00 95.06 160 ASP A C 1
ATOM 1282 O O . ASP A 1 160 ? 8.953 -10.620 -20.769 1.00 95.06 160 ASP A O 1
ATOM 1286 N N . GLY A 1 161 ? 8.029 -9.350 -19.160 1.0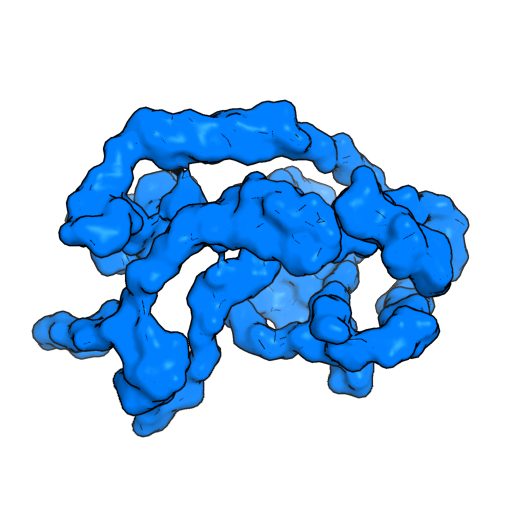0 94.31 161 GLY A N 1
ATOM 1287 C CA . GLY A 1 161 ? 8.926 -8.204 -19.276 1.00 94.31 161 GLY A CA 1
ATOM 1288 C C . GLY A 1 161 ? 8.477 -7.136 -20.274 1.00 94.31 161 GLY A C 1
ATOM 1289 O O . GLY A 1 161 ? 9.198 -6.156 -20.442 1.00 94.31 161 GLY A O 1
ATOM 1290 N N . SER A 1 162 ? 7.324 -7.294 -20.932 1.00 96.62 162 SER A N 1
ATOM 1291 C CA . SER A 1 162 ? 6.757 -6.235 -21.772 1.00 96.62 162 SER A CA 1
ATOM 1292 C C . SER A 1 162 ? 6.179 -5.092 -20.931 1.00 96.62 162 SER A C 1
ATOM 1294 O O . SER A 1 162 ? 5.730 -5.290 -19.798 1.00 96.62 162 SER A O 1
ATOM 1296 N N . ASP A 1 163 ? 6.217 -3.875 -21.472 1.00 96.75 163 ASP A N 1
ATOM 1297 C CA . ASP A 1 163 ? 5.619 -2.707 -20.825 1.00 96.75 163 ASP A CA 1
ATOM 1298 C C . ASP A 1 163 ? 4.104 -2.861 -20.684 1.00 96.75 163 ASP A C 1
ATOM 1300 O O . ASP A 1 163 ? 3.426 -3.359 -21.583 1.00 96.75 163 ASP A O 1
ATOM 1304 N N . ILE A 1 164 ? 3.572 -2.373 -19.563 1.00 97.25 164 ILE A N 1
ATOM 1305 C CA . ILE A 1 164 ? 2.127 -2.247 -19.374 1.00 97.25 164 ILE A CA 1
ATOM 1306 C C . ILE A 1 164 ? 1.661 -0.969 -20.062 1.00 97.25 164 ILE A C 1
ATOM 1308 O O . ILE A 1 164 ? 2.202 0.116 -19.825 1.00 97.25 164 ILE A O 1
ATOM 1312 N N . GLU A 1 165 ? 0.624 -1.084 -20.885 1.00 97.81 165 GLU A N 1
ATOM 1313 C CA . GLU A 1 165 ? 0.112 0.033 -21.659 1.00 97.81 165 GLU A CA 1
ATOM 1314 C C . GLU A 1 165 ? -0.393 1.169 -20.743 1.00 97.81 165 GLU A C 1
ATOM 1316 O O . GLU A 1 165 ? -1.047 0.914 -19.718 1.00 97.81 165 GLU A O 1
ATOM 1321 N N . PRO A 1 166 ? -0.135 2.448 -21.085 1.00 96.25 166 PRO A N 1
ATOM 1322 C CA . PRO A 1 166 ? -0.545 3.581 -20.256 1.00 96.25 166 PRO A CA 1
ATOM 1323 C C . PRO A 1 166 ? -2.046 3.604 -19.936 1.00 96.25 166 PRO A C 1
ATOM 1325 O O . PRO A 1 166 ? -2.437 3.945 -18.818 1.00 96.25 166 PRO A O 1
ATOM 1328 N N . GLU A 1 167 ? -2.892 3.221 -20.891 1.00 97.81 167 GLU A N 1
ATOM 1329 C CA . GLU A 1 167 ? -4.342 3.133 -20.730 1.00 97.81 167 GLU A CA 1
ATOM 1330 C C . GLU A 1 167 ? -4.768 2.048 -19.736 1.00 97.81 167 GLU A C 1
ATOM 1332 O O . GLU A 1 167 ? -5.728 2.255 -18.994 1.00 97.81 167 GLU A O 1
ATOM 1337 N N . VAL A 1 168 ? -4.034 0.933 -19.653 1.00 97.94 168 VAL A N 1
ATOM 1338 C CA . VAL A 1 168 ? -4.293 -0.139 -18.683 1.00 97.94 168 VAL A CA 1
ATOM 1339 C C . VAL A 1 168 ? -3.956 0.351 -17.279 1.00 97.94 168 VAL A C 1
ATOM 1341 O O . VAL A 1 168 ? -4.783 0.245 -16.371 1.00 97.94 168 VAL A O 1
ATOM 1344 N N . ILE A 1 169 ? -2.788 0.979 -17.104 1.00 97.56 169 ILE A N 1
ATOM 1345 C CA . ILE A 1 169 ? -2.401 1.601 -15.828 1.00 97.56 169 ILE A CA 1
ATOM 1346 C C . ILE A 1 169 ? -3.432 2.651 -15.401 1.00 97.56 169 ILE A C 1
ATOM 1348 O O . ILE A 1 169 ? -3.852 2.681 -14.242 1.00 97.56 169 ILE A O 1
ATOM 1352 N N . GLN A 1 170 ? -3.877 3.497 -16.331 1.00 96.50 170 GLN A N 1
ATOM 1353 C CA . GLN A 1 170 ? -4.868 4.527 -16.039 1.00 96.50 170 GLN A CA 1
ATOM 1354 C C . GLN A 1 170 ? -6.235 3.932 -15.680 1.00 96.50 170 GLN A C 1
ATOM 1356 O O . GLN A 1 170 ? -6.900 4.442 -14.776 1.00 96.50 170 GLN A O 1
ATOM 1361 N N . HIS A 1 171 ? -6.647 2.853 -16.346 1.00 97.62 171 HIS A N 1
ATOM 1362 C CA . HIS A 1 171 ? -7.875 2.135 -16.022 1.00 97.62 171 HIS A CA 1
ATOM 1363 C C . HIS A 1 171 ? -7.832 1.540 -14.609 1.00 97.62 171 HIS A C 1
ATOM 1365 O O . HIS A 1 171 ? -8.806 1.679 -13.865 1.00 97.62 171 HIS A O 1
ATOM 1371 N N . ILE A 1 172 ? -6.700 0.950 -14.204 1.00 96.44 172 ILE A N 1
ATOM 1372 C CA . ILE A 1 172 ? -6.508 0.425 -12.842 1.00 96.44 172 ILE A CA 1
ATOM 1373 C C . ILE A 1 172 ? -6.648 1.556 -11.818 1.00 96.44 172 ILE A C 1
ATOM 1375 O O . ILE A 1 172 ? -7.463 1.445 -10.906 1.00 96.44 172 ILE A O 1
ATOM 1379 N N . ARG A 1 173 ? -5.941 2.682 -12.008 1.00 95.69 173 ARG A N 1
ATOM 1380 C CA . ARG A 1 173 ? -6.043 3.853 -11.112 1.00 95.69 173 ARG A CA 1
ATOM 1381 C C . ARG A 1 173 ? -7.480 4.356 -11.001 1.00 95.69 173 ARG A C 1
ATOM 1383 O O . ARG A 1 173 ? -7.981 4.558 -9.898 1.00 95.69 173 ARG A O 1
ATOM 1390 N N . ALA A 1 174 ? -8.152 4.538 -12.138 1.00 96.44 174 ALA A N 1
ATOM 1391 C CA . ALA A 1 174 ? -9.531 5.015 -12.172 1.00 96.44 174 ALA A CA 1
ATOM 1392 C C . ALA A 1 174 ? -10.483 4.058 -11.441 1.00 96.44 174 ALA A C 1
ATOM 1394 O O . ALA A 1 174 ? -11.347 4.509 -10.694 1.00 96.44 174 ALA A O 1
ATOM 1395 N N . THR A 1 175 ? -10.294 2.749 -11.613 1.00 96.75 175 THR A N 1
ATOM 1396 C CA . THR A 1 175 ? -11.103 1.720 -10.948 1.00 96.75 175 THR A CA 1
ATOM 1397 C C . THR A 1 175 ? -10.872 1.721 -9.439 1.00 96.75 175 THR A C 1
ATOM 1399 O O . THR A 1 175 ? -11.840 1.762 -8.683 1.00 96.75 175 THR A O 1
ATOM 1402 N N . SER A 1 176 ? -9.613 1.773 -8.987 1.00 94.94 176 SER A N 1
ATOM 1403 C CA . SER A 1 176 ? -9.283 1.871 -7.558 1.00 94.94 176 SER A CA 1
ATOM 1404 C C . SER A 1 176 ? -9.945 3.088 -6.904 1.00 94.94 176 SER A C 1
ATOM 1406 O O . SER A 1 176 ? -10.528 2.964 -5.829 1.00 94.94 176 SER A O 1
ATOM 1408 N N . TRP A 1 177 ? -9.925 4.252 -7.564 1.00 94.50 177 TRP A N 1
ATOM 1409 C CA . TRP A 1 177 ? -10.580 5.462 -7.054 1.00 94.50 177 TRP A CA 1
ATOM 1410 C C . TRP A 1 177 ? -12.108 5.413 -7.119 1.00 94.50 177 TRP A C 1
ATOM 1412 O O . TRP A 1 177 ? -12.762 5.902 -6.202 1.00 94.50 177 TRP A O 1
ATOM 1422 N N . ALA A 1 178 ? -12.690 4.803 -8.154 1.00 96.44 178 ALA A N 1
ATOM 1423 C CA . ALA A 1 178 ? -14.140 4.642 -8.269 1.00 96.44 178 ALA A CA 1
ATOM 1424 C C . ALA A 1 178 ? -14.721 3.724 -7.177 1.00 96.44 178 ALA A C 1
ATOM 1426 O O . ALA A 1 178 ? -15.868 3.904 -6.771 1.00 96.44 178 ALA A O 1
ATOM 1427 N N . CYS A 1 179 ? -13.931 2.766 -6.686 1.00 94.94 179 CYS A N 1
ATOM 1428 C CA . CYS A 1 179 ? -14.302 1.878 -5.584 1.00 94.94 179 CYS A CA 1
ATOM 1429 C C . CYS A 1 179 ? -13.968 2.446 -4.194 1.00 94.94 179 CYS A C 1
ATOM 1431 O O . CYS A 1 179 ? -14.332 1.841 -3.184 1.00 94.94 179 CYS A O 1
ATOM 1433 N N . ALA A 1 180 ? -13.266 3.579 -4.113 1.00 95.12 180 ALA A N 1
ATOM 1434 C CA . ALA A 1 180 ? -12.795 4.118 -2.847 1.00 95.12 180 ALA A CA 1
ATOM 1435 C C . ALA A 1 180 ? -13.937 4.724 -2.016 1.00 95.12 180 ALA A C 1
ATOM 1437 O O . ALA A 1 180 ? -14.766 5.491 -2.507 1.00 95.12 180 ALA A O 1
ATOM 1438 N N . VAL A 1 181 ? -13.922 4.448 -0.711 1.00 95.38 181 VAL A N 1
ATOM 1439 C CA . VAL A 1 181 ? -14.820 5.078 0.263 1.00 95.38 181 VAL A CA 1
ATOM 1440 C C . VAL A 1 181 ? -14.031 6.093 1.082 1.00 95.38 181 VAL A C 1
ATOM 1442 O O . VAL A 1 181 ? -13.237 5.743 1.953 1.00 95.38 181 VAL A O 1
ATOM 1445 N N . GLY A 1 182 ? -14.253 7.377 0.799 1.00 93.06 182 GLY A N 1
ATOM 1446 C CA . GLY A 1 182 ? -13.653 8.478 1.547 1.00 93.06 182 GLY A CA 1
ATOM 1447 C C . GLY A 1 182 ? -14.449 8.820 2.806 1.00 93.06 182 GLY A C 1
ATOM 1448 O O . GLY A 1 182 ? -15.673 8.937 2.771 1.00 93.06 182 GLY A O 1
ATOM 1449 N N . PHE A 1 183 ? -13.757 9.048 3.922 1.00 94.06 183 PHE A N 1
ATOM 1450 C CA . PHE A 1 183 ? -14.370 9.564 5.143 1.00 94.06 183 PHE A CA 1
ATOM 1451 C C . PHE A 1 183 ? -13.430 10.514 5.886 1.00 94.06 183 PHE A C 1
ATOM 1453 O O . PHE A 1 183 ? -12.208 10.439 5.775 1.00 94.06 183 PHE A O 1
ATOM 1460 N N . GLN A 1 184 ? -14.022 11.419 6.665 1.00 92.75 184 GLN A N 1
ATOM 1461 C CA . GLN A 1 184 ? -13.282 12.322 7.541 1.00 92.75 184 GLN A CA 1
ATOM 1462 C C . GLN A 1 184 ? -13.033 11.650 8.892 1.00 92.75 184 GLN A C 1
ATOM 1464 O O . GLN A 1 184 ? -13.977 11.184 9.549 1.00 92.75 184 GLN A O 1
ATOM 1469 N N . TRP A 1 185 ? -11.761 11.626 9.282 1.00 93.50 185 TRP A N 1
ATOM 1470 C CA . TRP A 1 185 ? -11.307 11.146 10.581 1.00 93.50 185 TRP A CA 1
ATOM 1471 C C . TRP A 1 185 ? -11.829 12.038 11.704 1.00 93.50 185 TRP A C 1
ATOM 1473 O O . TRP A 1 185 ? -11.809 13.265 11.601 1.00 93.50 185 TRP A O 1
ATOM 1483 N N . ARG A 1 186 ? -12.260 11.418 12.802 1.00 93.06 186 ARG A N 1
ATOM 1484 C CA . ARG A 1 186 ? -12.527 12.093 14.075 1.00 93.06 186 ARG A CA 1
ATOM 1485 C C . ARG A 1 186 ? -11.556 11.570 15.125 1.00 93.06 186 ARG A C 1
ATOM 1487 O O . ARG A 1 186 ? -11.121 10.425 15.067 1.00 93.06 186 ARG A O 1
ATOM 1494 N N . ASN A 1 187 ? -11.210 12.413 16.094 1.00 92.06 187 ASN A N 1
ATOM 1495 C CA . ASN A 1 187 ? -10.432 11.952 17.240 1.00 92.06 187 ASN A CA 1
ATOM 1496 C C . ASN A 1 187 ? -11.237 10.868 17.987 1.00 92.06 187 ASN A C 1
ATOM 1498 O O . ASN A 1 187 ? -12.423 11.071 18.256 1.00 92.06 187 ASN A O 1
ATOM 1502 N N . GLY A 1 188 ? -10.608 9.724 18.263 1.00 92.94 188 GLY A N 1
ATOM 1503 C CA . GLY A 1 188 ? -11.269 8.531 18.799 1.00 92.94 188 GLY A CA 1
ATOM 1504 C C . GLY A 1 188 ? -11.877 7.591 17.760 1.00 92.94 188 GLY A C 1
ATOM 1505 O O . GLY A 1 188 ? -12.536 6.626 18.145 1.00 92.94 188 GLY A O 1
ATOM 1506 N N . ASP A 1 189 ? -11.676 7.837 16.464 1.00 95.56 189 ASP A N 1
ATOM 1507 C CA . ASP A 1 189 ? -11.981 6.844 15.434 1.00 95.56 189 ASP A CA 1
ATOM 1508 C C . ASP A 1 189 ? -10.869 5.775 15.379 1.00 95.56 189 ASP A C 1
ATOM 1510 O O . ASP A 1 189 ? -9.679 6.090 15.435 1.00 95.56 189 ASP A O 1
ATOM 1514 N N . LEU A 1 190 ? -11.264 4.511 15.221 1.00 93.56 190 LEU A N 1
ATOM 1515 C CA . LEU A 1 190 ? -10.377 3.374 14.973 1.00 93.56 190 LEU A CA 1
ATOM 1516 C C . LEU A 1 190 ? -10.834 2.671 13.696 1.00 93.56 190 LEU A C 1
ATOM 1518 O O . LEU A 1 190 ? -11.964 2.189 13.629 1.00 93.56 190 LEU A O 1
ATOM 1522 N N . LEU A 1 191 ? -9.955 2.592 12.700 1.00 94.50 191 LEU A N 1
ATOM 1523 C CA . LEU A 1 191 ? -10.167 1.759 11.520 1.00 94.50 191 LEU A CA 1
ATOM 1524 C C . LEU A 1 191 ? -9.382 0.464 11.682 1.00 94.50 191 LEU A C 1
ATOM 1526 O O . LEU A 1 191 ? -8.175 0.491 11.917 1.00 94.50 191 LEU A O 1
ATOM 1530 N N . VAL A 1 192 ? -10.073 -0.648 11.495 1.00 92.50 192 VAL A N 1
ATOM 1531 C CA . VAL A 1 192 ? -9.474 -1.964 11.299 1.00 92.50 192 VAL A CA 1
ATOM 1532 C C . VAL A 1 192 ? -9.742 -2.355 9.860 1.00 92.50 192 VAL A C 1
ATOM 1534 O O . VAL A 1 192 ? -10.872 -2.211 9.399 1.00 92.50 192 VAL A O 1
ATOM 1537 N N . LEU A 1 193 ? -8.729 -2.844 9.154 1.00 93.06 193 LEU A N 1
ATOM 1538 C CA . LEU A 1 193 ? -8.898 -3.344 7.797 1.00 93.06 193 LEU A CA 1
ATOM 1539 C C . LEU A 1 193 ? -8.116 -4.634 7.569 1.00 93.06 193 LEU A C 1
ATOM 1541 O O . LEU A 1 193 ? -7.069 -4.849 8.180 1.00 93.06 193 LEU A O 1
ATOM 1545 N N . ASP A 1 194 ? -8.636 -5.461 6.672 1.00 91.69 194 ASP A N 1
ATOM 1546 C CA . ASP A 1 194 ? -7.935 -6.591 6.087 1.00 91.69 194 ASP A CA 1
ATOM 1547 C C . ASP A 1 194 ? -7.051 -6.087 4.945 1.00 91.69 194 ASP A C 1
ATOM 1549 O O . ASP A 1 194 ? -7.532 -5.679 3.885 1.00 91.69 194 ASP A O 1
ATOM 1553 N N . ASN A 1 195 ? -5.739 -6.123 5.162 1.00 90.88 195 ASN A N 1
ATOM 1554 C CA . ASN A 1 195 ? -4.771 -5.617 4.198 1.00 90.88 195 ASN A CA 1
ATOM 1555 C C . ASN A 1 195 ? -4.751 -6.422 2.888 1.00 90.88 195 ASN A C 1
ATOM 1557 O O . ASN A 1 195 ? -4.266 -5.902 1.889 1.00 90.88 195 ASN A O 1
ATOM 1561 N N . LEU A 1 196 ? -5.250 -7.665 2.861 1.00 89.69 196 LEU A N 1
ATOM 1562 C CA . LEU A 1 196 ? -5.358 -8.457 1.632 1.00 89.69 196 LEU A CA 1
ATOM 1563 C C . LEU A 1 196 ? -6.517 -7.984 0.753 1.00 89.69 196 LEU A C 1
ATOM 1565 O O . LEU A 1 196 ? -6.384 -7.936 -0.471 1.00 89.69 196 LEU A O 1
ATOM 1569 N N . ALA A 1 197 ? -7.644 -7.638 1.372 1.00 91.12 197 ALA A N 1
ATOM 1570 C CA . ALA A 1 197 ? -8.875 -7.288 0.671 1.00 91.12 197 ALA A CA 1
ATOM 1571 C C . ALA A 1 197 ? -9.037 -5.777 0.430 1.00 91.12 197 ALA A C 1
ATOM 1573 O O . ALA A 1 197 ? -9.756 -5.380 -0.487 1.00 91.12 197 ALA A O 1
ATOM 1574 N N . VAL A 1 198 ? -8.377 -4.926 1.223 1.00 93.38 198 VAL A N 1
ATOM 1575 C CA . VAL A 1 198 ? -8.545 -3.467 1.171 1.00 93.38 198 VAL A CA 1
ATOM 1576 C C . VAL A 1 198 ? -7.245 -2.771 0.805 1.00 93.38 198 VAL A C 1
ATOM 1578 O O . VAL A 1 198 ? -6.213 -2.957 1.445 1.00 93.38 198 VAL A O 1
ATOM 1581 N N . GLN A 1 199 ? -7.334 -1.909 -0.207 1.00 93.94 199 GLN A N 1
ATOM 1582 C CA . GLN A 1 199 ? -6.338 -0.880 -0.475 1.00 93.94 199 GLN A CA 1
ATOM 1583 C C . GLN A 1 199 ? -6.694 0.396 0.291 1.00 93.94 199 GLN A C 1
ATOM 1585 O O . GLN A 1 199 ? -7.859 0.798 0.331 1.00 93.94 199 GLN A O 1
ATOM 1590 N N . HIS A 1 200 ? -5.695 1.082 0.842 1.00 93.56 200 HIS A N 1
ATOM 1591 C CA . HIS A 1 200 ? -5.860 2.393 1.475 1.00 93.56 200 HIS A CA 1
ATOM 1592 C C . HIS A 1 200 ? -5.049 3.461 0.753 1.00 93.56 200 HIS A C 1
ATOM 1594 O O . HIS A 1 200 ? -4.037 3.195 0.112 1.00 93.56 200 HIS A O 1
ATOM 1600 N N . ALA A 1 201 ? -5.522 4.696 0.864 1.00 92.69 201 ALA A N 1
ATOM 1601 C CA . ALA A 1 201 ? -4.953 5.861 0.207 1.00 92.69 201 ALA A CA 1
ATOM 1602 C C . ALA A 1 201 ? -4.914 7.044 1.176 1.00 92.69 201 ALA A C 1
ATOM 1604 O O . ALA A 1 201 ? -5.590 7.058 2.212 1.00 92.69 201 ALA A O 1
ATOM 1605 N N . ARG A 1 202 ? -4.157 8.079 0.812 1.00 91.12 202 ARG A N 1
ATOM 1606 C CA . ARG A 1 202 ? -4.168 9.367 1.511 1.00 91.12 202 ARG A CA 1
ATOM 1607 C C . ARG A 1 202 ? -4.346 10.478 0.493 1.00 91.12 202 ARG A C 1
ATOM 1609 O O . ARG A 1 202 ? -3.471 10.700 -0.336 1.00 91.12 202 ARG A O 1
ATOM 1616 N N . ILE A 1 203 ? -5.448 11.210 0.603 1.00 89.06 203 ILE A N 1
ATOM 1617 C CA . ILE A 1 203 ? -5.603 12.483 -0.100 1.00 89.06 203 ILE A CA 1
ATOM 1618 C C . ILE A 1 203 ? -4.842 13.588 0.639 1.00 89.06 203 ILE A C 1
ATOM 1620 O O . ILE A 1 203 ? -4.690 13.516 1.863 1.00 89.06 203 ILE A O 1
ATOM 1624 N N . GLY A 1 204 ? -4.369 14.594 -0.101 1.00 87.62 204 GLY A N 1
ATOM 1625 C CA . GLY A 1 204 ? -3.708 15.755 0.492 1.00 87.62 204 GLY A CA 1
ATOM 1626 C C . GLY A 1 204 ? -4.605 16.445 1.524 1.00 87.62 204 GLY A C 1
ATOM 1627 O O . GLY A 1 204 ? -5.833 16.439 1.397 1.00 87.62 204 GLY A O 1
ATOM 1628 N N . PHE A 1 205 ? -4.005 17.010 2.569 1.00 89.31 205 PHE A N 1
ATOM 1629 C CA . PHE A 1 205 ? -4.735 17.621 3.682 1.00 89.31 205 PHE A CA 1
ATOM 1630 C C . PHE A 1 205 ? -4.092 18.936 4.135 1.00 89.31 205 PHE A C 1
ATOM 1632 O O . PHE A 1 205 ? -2.994 19.287 3.719 1.00 89.31 205 PHE A O 1
ATOM 1639 N N . ALA A 1 206 ? -4.795 19.675 4.992 1.00 87.75 206 ALA A N 1
ATOM 1640 C CA . ALA A 1 206 ? -4.299 20.893 5.621 1.00 87.75 206 ALA A CA 1
ATOM 1641 C C . ALA A 1 206 ? -4.493 20.825 7.141 1.00 87.75 206 ALA A C 1
ATOM 1643 O O . ALA A 1 206 ? -5.425 20.177 7.622 1.00 87.75 206 ALA A O 1
ATOM 1644 N N . GLY A 1 207 ? -3.635 21.530 7.878 1.00 87.88 207 GLY A N 1
ATOM 1645 C CA . GLY A 1 207 ? -3.657 21.571 9.339 1.00 87.88 207 GLY A CA 1
ATOM 1646 C C . GLY A 1 207 ? -3.021 20.349 10.004 1.00 87.88 207 GLY A C 1
ATOM 1647 O O . GLY A 1 207 ? -2.409 19.500 9.352 1.00 87.88 207 GLY A O 1
ATOM 1648 N N . ASP A 1 208 ? -3.169 20.278 11.325 1.00 85.75 208 ASP A N 1
ATOM 1649 C CA . ASP A 1 208 ? -2.563 19.225 12.132 1.00 85.75 208 ASP A CA 1
ATOM 1650 C C . ASP A 1 208 ? -3.339 17.914 11.996 1.00 85.75 208 ASP A C 1
ATOM 1652 O O . ASP A 1 208 ? -4.526 17.817 12.319 1.00 85.75 208 ASP A O 1
ATOM 1656 N N . ARG A 1 209 ? -2.642 16.866 11.557 1.00 87.19 209 ARG A N 1
ATOM 1657 C CA . ARG A 1 209 ? -3.179 15.510 11.462 1.00 87.19 209 ARG A CA 1
ATOM 1658 C C . ARG A 1 209 ? -2.145 14.529 11.977 1.00 87.19 209 ARG A C 1
ATOM 1660 O O . ARG A 1 209 ? -1.061 14.414 11.417 1.00 87.19 209 ARG A O 1
ATOM 1667 N N . LYS A 1 210 ? -2.517 13.759 12.996 1.00 87.88 210 LYS A N 1
ATOM 1668 C CA . LYS A 1 210 ? -1.711 12.649 13.499 1.00 87.88 210 LYS A CA 1
ATOM 1669 C C . LYS A 1 210 ? -2.548 11.382 13.483 1.00 87.88 210 LYS A C 1
ATOM 1671 O O . LYS A 1 210 ? -3.561 11.309 14.170 1.00 87.88 210 LYS A O 1
ATOM 1676 N N . LEU A 1 211 ? -2.119 10.402 12.693 1.00 90.56 211 LEU A N 1
ATOM 1677 C CA . LEU A 1 211 ? -2.661 9.049 12.727 1.00 90.56 211 LEU A CA 1
ATOM 1678 C C . LEU A 1 211 ? -1.599 8.095 13.245 1.00 90.56 211 LEU A C 1
ATOM 1680 O O . LEU A 1 211 ? -0.416 8.236 12.930 1.00 90.56 211 LEU A O 1
ATOM 1684 N N . LEU A 1 212 ? -2.051 7.124 14.025 1.00 90.50 212 LEU A N 1
ATOM 1685 C CA . LEU A 1 212 ? -1.241 6.009 14.479 1.00 90.50 212 LEU A CA 1
ATOM 1686 C C . LEU A 1 212 ? -1.659 4.760 13.716 1.00 90.50 212 LEU A C 1
ATOM 1688 O O . LEU A 1 212 ? -2.818 4.622 13.327 1.00 90.50 212 LEU A O 1
ATOM 1692 N N . ALA A 1 213 ? -0.703 3.872 13.499 1.00 89.19 213 ALA A N 1
ATOM 1693 C CA . ALA A 1 213 ? -0.919 2.605 12.834 1.00 89.19 213 ALA A CA 1
ATOM 1694 C C . ALA A 1 213 ? -0.151 1.497 13.557 1.00 89.19 213 ALA A C 1
ATOM 1696 O O . ALA A 1 213 ? 0.916 1.716 14.136 1.00 89.19 213 ALA A O 1
ATOM 1697 N N . CYS A 1 214 ? -0.703 0.295 13.485 1.00 85.94 214 CYS A N 1
ATOM 1698 C CA . CYS A 1 214 ? -0.004 -0.950 13.753 1.00 85.94 214 CYS A CA 1
ATOM 1699 C C . CYS A 1 214 ? -0.387 -1.928 12.632 1.00 85.94 214 CYS A C 1
ATOM 1701 O O . CYS A 1 214 ? -1.546 -1.955 12.218 1.00 85.94 214 CYS A O 1
ATOM 1703 N N . LEU A 1 215 ? 0.575 -2.728 12.162 1.00 81.19 215 LEU A N 1
ATOM 1704 C CA . LEU A 1 215 ? 0.264 -3.929 11.390 1.00 81.19 215 LEU A CA 1
ATOM 1705 C C . LEU A 1 215 ? 0.178 -5.121 12.321 1.00 81.19 215 LEU A C 1
ATOM 1707 O O . LEU A 1 215 ? 1.144 -5.435 13.012 1.00 81.19 215 LEU A O 1
ATOM 1711 N N . ILE A 1 216 ? -0.969 -5.771 12.270 1.00 73.25 216 ILE A N 1
ATOM 1712 C CA . ILE A 1 216 ? -1.306 -7.005 12.964 1.00 73.25 216 ILE A CA 1
ATOM 1713 C C . ILE A 1 216 ? -0.889 -8.157 12.035 1.00 73.25 216 ILE A C 1
ATOM 1715 O O . ILE A 1 216 ? -1.199 -8.108 10.844 1.00 73.25 216 ILE A O 1
ATOM 1719 N N . ALA A 1 217 ? -0.125 -9.119 12.556 1.00 60.31 217 ALA A N 1
ATOM 1720 C CA . ALA A 1 217 ? 0.402 -10.272 11.818 1.00 60.31 217 ALA A CA 1
ATOM 1721 C C . ALA A 1 217 ? -0.366 -11.554 12.145 1.00 60.31 217 ALA A C 1
ATOM 1723 O O . ALA A 1 217 ? -0.702 -11.729 13.338 1.00 60.31 217 ALA A O 1
#

Radius of gyration: 18.83 Å; chains: 1; bounding box: 45×39×47 Å

Organism: NCBI:txid174260

Foldseek 3Di:
DVVCVVPCVPVQKDKDPDAPQQDPVSVVVVLVVVVFQFDDDDDDADWAQDDPRRRKIWDGPPALQDKFAWAQPCLPDDDDDPPCRCVSLVVVPWDWDADPVRDIDTDHQDDCWDQDPPPRDTFRHDPQLCQWLVNVCVDPVSVPPPDDRPRPPGHDDHSVRHHDDPVNSVVVRVVLVVPDDDDDDDRNMDMHGDSRHGTDIRHRDDDDDIDMDTDGD

pLDDT: mean 85.8, std 10.74, range [46.75, 97.94]

Sequence (217 aa):
MEYMEENIAHSPAILFRGLPAKTAEDFTIIAKASQTKCSYFGGTGYRTLIDKETGVATATDDPPEYFIEPHNEQSYIANFPSKNVESQAKKLGYDVRWDASGGLYVWQNRSAFLAHPVTGEKIWFNQAHSHQASYYKTWSTFADPKLPDDKYPAHTYYGDGSDIEPEVIQHIRATSWACAVGFQWRNGDLLVLDNLAVQHARIGFAGDRKLLACLIA

InterPro domains:
  IPR003819 TauD/TfdA-like domain [PF02668] (102-214)
  IPR042098 Glutarate 2-hydroxylase superfamily [G3DSA:3.60.130.10] (1-83)
  IPR042098 Glutarate 2-hydroxylase superfamily [G3DSA:3.60.130.10] (84-216)
  IPR050411 Alpha-ketoglutarate-dependent hydroxylases [PTHR10696] (91-216)

Secondary structure (DSSP, 8-state):
-HHHHHHTTTSSEEEE-S-S--SHHHHHHHHHHT-S-B-----SS---EEETTTTEEESP---TT--EEEE-TTTT-----TTSHHHHHHHTT-EEEE-TTS-EEEE----SEEE-TTT--EEE---TTTSSHHHHTTSGGG--TTS-GGGSS---B-TTSPBPPHHHHHHHHHHHHHT-------TT-EEEE-TTT--EEE----S----EE--B-